Protein AF-A0AAV8H2P6-F1 (afdb_monomer)

Sequence (199 aa):
MGKQKTNIEFIAKDSRRRATFKQRKENIFKKASELSTLCDVRTCVIIDNPYEQRYGYEVLPSEQEAIELLHGFNGMPSKRRSAKTTNPEEMMQQQTRKAQEQLIKLELENRELELEILMHEYMAGARAMNEISPEEAEGILWVAEKQLRVVQARIDMLSSKADNAENSTAQPFVQEAPAIAVHCKKENVEKIQGARVEN

pLDDT: mean 80.63, std 20.54, range [32.19, 98.19]

Mean predicted aligned error: 15.18 Å

Secondary structure (DSSP, 8-state):
-PPPPPPSS---SHHHHHHHHHHHHHHHHHHHHHHHHHHT----EEEE-TT-TTTSEEEES-HHHHHHHHHHHHHS-HHHHHTS---HHHHHHHHHHHHHHHHHHHHHHHHHHHHHHHHHHHHTTSS-GGG--HHHHHHHHHHHHHHHHHHHHHHHHHHHHHHHHTT--------PPPP----------TTSGGG-S--

Structure (mmCIF, N/CA/C/O backbone):
data_AF-A0AAV8H2P6-F1
#
_entry.id   AF-A0AAV8H2P6-F1
#
loop_
_atom_site.group_PDB
_atom_site.id
_atom_site.type_symbol
_atom_site.label_atom_id
_atom_site.label_alt_id
_atom_site.label_comp_id
_atom_site.label_asym_id
_atom_site.label_entity_id
_atom_site.label_seq_id
_atom_site.pdbx_PDB_ins_code
_atom_site.Cartn_x
_atom_site.Cartn_y
_atom_site.Cartn_z
_atom_site.occupancy
_atom_site.B_iso_or_equiv
_atom_site.auth_seq_id
_atom_site.auth_comp_id
_atom_site.auth_asym_id
_atom_site.auth_atom_id
_atom_site.pdbx_PDB_model_num
ATOM 1 N N . MET A 1 1 ? -26.942 5.338 -8.060 1.00 44.22 1 MET A N 1
ATOM 2 C CA . MET A 1 1 ? -25.573 5.901 -8.030 1.00 44.22 1 MET A CA 1
ATOM 3 C C . MET A 1 1 ? -24.695 4.998 -7.168 1.00 44.22 1 MET A C 1
ATOM 5 O O . MET A 1 1 ? -24.882 4.968 -5.958 1.00 44.22 1 MET A O 1
ATOM 9 N N . GLY A 1 2 ? -23.832 4.176 -7.773 1.00 64.44 2 GLY A N 1
ATOM 10 C CA . GLY A 1 2 ? -22.968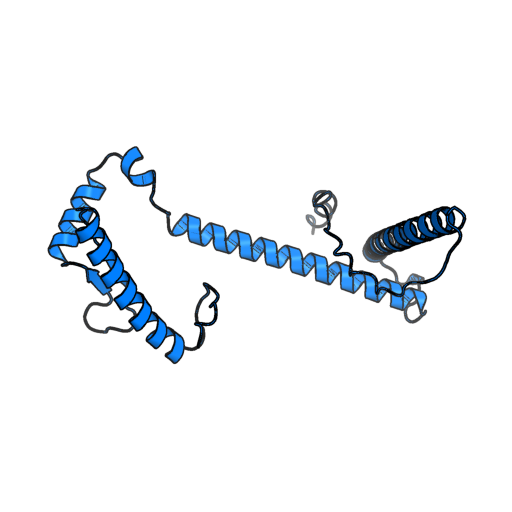 3.240 -7.040 1.00 64.44 2 GLY A CA 1
ATOM 11 C C . GLY A 1 2 ? -21.793 3.953 -6.367 1.00 64.44 2 GLY A C 1
ATOM 12 O O . GLY A 1 2 ? -21.269 4.926 -6.904 1.00 64.44 2 GLY A O 1
ATOM 13 N N . LYS A 1 3 ? -21.374 3.485 -5.186 1.00 73.06 3 LYS A N 1
ATOM 14 C CA . LYS A 1 3 ? -20.168 3.996 -4.521 1.00 73.06 3 LYS A CA 1
ATOM 15 C C . LYS A 1 3 ? -18.941 3.603 -5.344 1.00 73.06 3 LYS A C 1
ATOM 17 O O . LYS A 1 3 ? -18.727 2.420 -5.596 1.00 73.06 3 LYS A O 1
ATOM 22 N N . GLN A 1 4 ? -18.131 4.583 -5.736 1.00 81.56 4 GLN A N 1
ATOM 23 C CA . GLN A 1 4 ? -16.851 4.324 -6.388 1.00 81.56 4 GLN A CA 1
ATOM 24 C C . GLN A 1 4 ? -15.912 3.613 -5.406 1.00 81.56 4 GLN A C 1
ATOM 26 O O . GLN A 1 4 ? -15.798 4.009 -4.243 1.00 81.56 4 GLN A O 1
ATOM 31 N N . LYS A 1 5 ? -15.248 2.551 -5.867 1.00 84.62 5 LYS A N 1
ATOM 32 C CA . LYS A 1 5 ? -14.234 1.844 -5.081 1.00 84.62 5 LYS A CA 1
ATOM 33 C C . LYS A 1 5 ? -13.085 2.809 -4.772 1.00 84.62 5 LYS A C 1
ATOM 35 O O . LYS A 1 5 ? -12.517 3.397 -5.686 1.00 84.62 5 LYS A O 1
ATOM 40 N N . THR A 1 6 ? -12.757 2.978 -3.492 1.00 82.69 6 THR A N 1
ATOM 41 C CA . THR A 1 6 ? -11.626 3.808 -3.044 1.00 82.69 6 THR A CA 1
ATOM 42 C C . THR A 1 6 ? -10.426 2.934 -2.701 1.00 82.69 6 THR A C 1
ATOM 44 O O . THR A 1 6 ? -10.6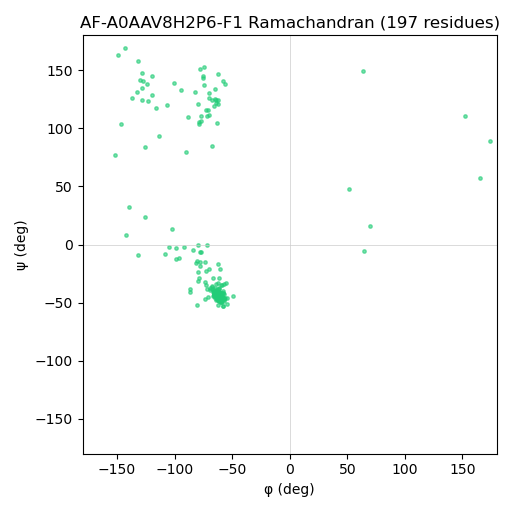07 1.915 -2.032 1.00 82.69 6 THR A O 1
ATOM 47 N N . ASN A 1 7 ? -9.220 3.362 -3.076 1.00 85.06 7 ASN A N 1
ATOM 48 C CA . ASN A 1 7 ? -7.978 2.743 -2.611 1.00 85.06 7 ASN A CA 1
ATOM 49 C C . ASN A 1 7 ? -7.835 2.868 -1.083 1.00 85.06 7 ASN A C 1
ATOM 51 O O . ASN A 1 7 ? -8.303 3.837 -0.476 1.00 85.06 7 ASN A O 1
ATOM 55 N N . ILE A 1 8 ? -7.220 1.864 -0.453 1.00 84.88 8 ILE A N 1
ATOM 56 C CA . ILE A 1 8 ? -6.895 1.871 0.980 1.00 84.88 8 ILE A CA 1
ATOM 57 C C . ILE A 1 8 ? -5.499 2.479 1.126 1.00 84.88 8 ILE A C 1
ATOM 59 O O . ILE A 1 8 ? -4.507 1.770 1.231 1.00 84.88 8 ILE A O 1
ATOM 63 N N . GLU A 1 9 ? -5.442 3.804 1.072 1.00 87.19 9 GLU A N 1
ATOM 64 C CA . GLU A 1 9 ? -4.218 4.597 1.192 1.00 87.19 9 GLU A CA 1
ATOM 65 C C . GLU A 1 9 ? -4.493 5.887 1.976 1.00 87.19 9 GLU A C 1
ATOM 67 O O . GLU A 1 9 ? -5.649 6.238 2.251 1.00 87.19 9 GLU A O 1
ATOM 72 N N . PHE A 1 10 ? -3.433 6.598 2.359 1.00 88.25 10 PHE A N 1
ATOM 73 C CA . PHE A 1 10 ? -3.569 7.856 3.082 1.00 88.25 10 PHE A CA 1
ATOM 74 C C . PHE A 1 10 ? -4.263 8.922 2.218 1.00 88.25 10 PHE A C 1
ATOM 76 O O . PHE A 1 10 ? -3.811 9.268 1.129 1.00 88.25 10 PHE A O 1
ATOM 83 N N . ILE A 1 11 ? -5.366 9.489 2.717 1.00 92.50 11 ILE A N 1
ATOM 84 C CA . ILE A 1 11 ? -6.107 10.536 2.002 1.00 92.50 11 ILE A CA 1
ATOM 85 C C . ILE A 1 11 ? -5.377 11.870 2.191 1.00 92.50 11 ILE A C 1
ATOM 87 O O . ILE A 1 11 ? -5.495 12.496 3.244 1.00 92.50 11 ILE A O 1
ATOM 91 N N . ALA A 1 12 ? -4.661 12.336 1.165 1.00 94.56 12 ALA A N 1
ATOM 92 C CA . ALA A 1 12 ? -3.879 13.575 1.232 1.00 94.56 12 ALA A CA 1
ATOM 93 C C . ALA A 1 12 ? -4.738 14.827 1.510 1.00 94.56 12 ALA A C 1
ATOM 95 O O . ALA A 1 12 ? -4.380 15.661 2.341 1.00 94.56 12 ALA A O 1
ATOM 96 N N . LYS A 1 13 ? -5.907 14.944 0.860 1.00 95.56 13 LYS A N 1
ATOM 97 C CA . LYS A 1 13 ? -6.812 16.096 1.020 1.00 95.56 13 LYS A CA 1
ATOM 98 C C . LYS A 1 13 ? -7.496 16.080 2.391 1.00 95.56 13 LYS A C 1
ATOM 100 O O . LYS A 1 13 ? -8.402 15.278 2.615 1.00 95.56 13 LYS A O 1
ATOM 105 N N . ASP A 1 14 ? -7.123 17.021 3.260 1.00 94.06 14 ASP A N 1
ATOM 106 C CA . ASP A 1 14 ? -7.550 17.067 4.668 1.00 94.06 14 ASP A CA 1
ATOM 107 C C . ASP A 1 14 ? -9.076 17.087 4.855 1.00 94.06 14 ASP A C 1
ATOM 109 O O . ASP A 1 14 ? -9.618 16.273 5.598 1.00 94.06 14 ASP A O 1
ATOM 113 N N . SER A 1 15 ? -9.804 17.921 4.106 1.00 94.44 15 SER A N 1
ATOM 114 C CA . SER A 1 15 ? -11.271 17.988 4.213 1.00 94.44 15 SER A CA 1
ATOM 115 C C . SER A 1 15 ? -11.959 16.665 3.858 1.00 94.44 15 SER A C 1
ATOM 117 O O . SER A 1 15 ? -12.874 16.224 4.556 1.00 94.44 15 SER A O 1
ATOM 119 N N . ARG A 1 16 ? -11.479 15.977 2.811 1.00 94.38 16 ARG A N 1
ATOM 120 C CA . ARG A 1 16 ? -11.961 14.634 2.445 1.00 94.38 16 ARG A CA 1
ATOM 121 C C . ARG A 1 16 ? -11.585 13.605 3.504 1.00 94.38 16 ARG A C 1
ATOM 123 O O . ARG A 1 16 ? -12.402 12.736 3.809 1.00 94.38 16 ARG A O 1
ATOM 130 N N . ARG A 1 17 ? -10.372 13.691 4.052 1.00 94.69 17 ARG A N 1
ATOM 131 C CA . ARG A 1 17 ? -9.880 12.788 5.095 1.00 94.69 17 ARG A CA 1
ATOM 132 C C . ARG A 1 17 ? -10.728 12.898 6.362 1.00 94.69 17 ARG A C 1
ATOM 134 O O . ARG A 1 17 ? -11.198 11.869 6.836 1.00 94.69 17 ARG A O 1
ATOM 141 N N . ARG A 1 18 ? -11.018 14.114 6.841 1.00 94.06 18 ARG A N 1
ATOM 142 C CA . ARG A 1 18 ? -11.890 14.374 8.005 1.00 94.06 18 ARG A CA 1
ATOM 143 C C . ARG A 1 18 ? -13.307 13.840 7.813 1.00 94.06 18 ARG A C 1
ATOM 145 O O . ARG A 1 18 ? -13.808 13.110 8.664 1.00 94.06 18 ARG A O 1
ATOM 152 N N . ALA A 1 19 ? -13.936 14.147 6.677 1.00 93.69 19 ALA A N 1
ATOM 153 C CA . ALA A 1 19 ? -15.283 13.657 6.376 1.00 93.69 19 ALA A CA 1
ATOM 154 C C . ALA A 1 19 ? -15.333 12.120 6.309 1.00 93.69 19 ALA A C 1
ATOM 156 O O . ALA A 1 19 ? -16.229 11.491 6.873 1.00 93.69 19 ALA A O 1
ATOM 157 N N . THR A 1 20 ? -14.329 11.510 5.669 1.00 93.81 20 THR A N 1
ATOM 158 C CA . THR A 1 20 ? -14.212 10.048 5.572 1.00 93.81 20 THR A CA 1
ATOM 159 C C . THR A 1 20 ? -13.964 9.414 6.938 1.00 93.81 20 THR A C 1
ATOM 161 O O . THR A 1 20 ? -14.569 8.389 7.237 1.00 93.81 20 THR A O 1
ATOM 164 N N . PHE A 1 21 ? -13.10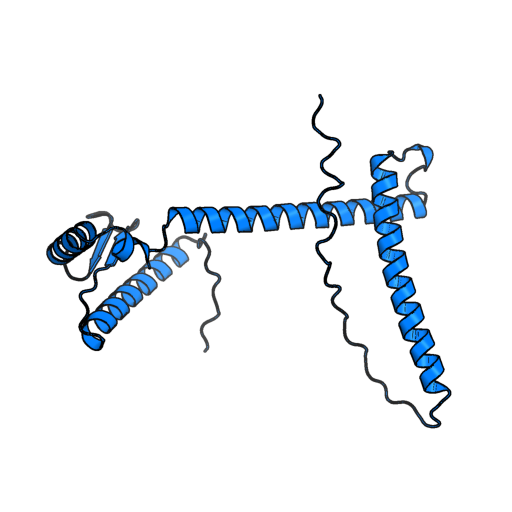9 10.014 7.772 1.00 94.00 21 PHE A N 1
ATOM 165 C CA . PHE A 1 21 ? -12.844 9.553 9.134 1.00 94.00 21 PHE A CA 1
ATOM 166 C C . PHE A 1 21 ? -14.131 9.521 9.955 1.00 94.00 21 PHE A C 1
ATOM 168 O O . PHE A 1 21 ? -14.486 8.460 10.461 1.00 94.00 21 PHE A O 1
ATOM 175 N N . LYS A 1 22 ? -14.878 10.633 9.996 1.00 93.50 22 LYS A N 1
ATOM 176 C CA . LYS A 1 22 ? -16.147 10.718 10.731 1.00 93.50 22 LYS A CA 1
ATOM 177 C C . LYS A 1 22 ? -17.116 9.611 10.304 1.00 93.50 22 LYS A C 1
ATOM 179 O O . LYS A 1 22 ? -17.582 8.844 11.141 1.00 93.50 22 LYS A O 1
ATOM 184 N N . GLN A 1 23 ? -17.331 9.464 8.995 1.00 93.75 23 GLN A N 1
ATOM 185 C CA . GLN A 1 23 ? -18.241 8.452 8.458 1.00 93.75 23 GLN A CA 1
ATOM 186 C C . GLN A 1 23 ? -17.764 7.016 8.735 1.00 93.75 23 GLN A C 1
ATOM 188 O O . GLN A 1 23 ? -18.562 6.149 9.085 1.00 93.75 23 GLN A O 1
ATOM 193 N N . ARG A 1 24 ? -16.472 6.718 8.548 1.00 94.62 24 ARG A N 1
ATOM 194 C CA . ARG A 1 24 ? -15.931 5.367 8.774 1.00 94.62 24 ARG A CA 1
ATOM 195 C C . ARG A 1 24 ? -15.924 5.002 10.255 1.00 94.62 24 ARG A C 1
ATOM 197 O O . ARG A 1 24 ? -16.275 3.872 10.566 1.00 94.62 24 ARG A O 1
ATOM 204 N N . LYS A 1 25 ? -15.598 5.942 11.142 1.00 94.75 25 LYS A N 1
ATOM 205 C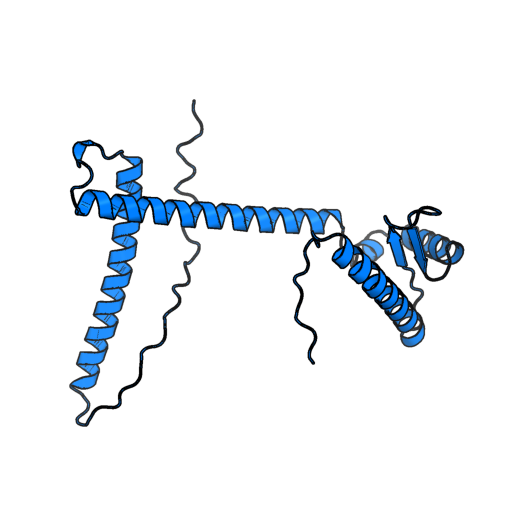 CA . LYS A 1 25 ? -15.647 5.767 12.597 1.00 94.75 25 LYS A CA 1
ATOM 206 C C . LYS A 1 25 ? -17.049 5.390 13.067 1.00 94.75 25 LYS A C 1
ATOM 208 O O . LYS A 1 25 ? -17.215 4.357 13.707 1.00 94.75 25 LYS A O 1
ATOM 213 N N . GLU A 1 26 ? -18.059 6.173 12.683 1.00 94.69 26 GLU A N 1
ATOM 214 C CA . GLU A 1 26 ? -19.464 5.893 13.018 1.00 94.69 26 GLU A CA 1
ATOM 215 C C . GLU A 1 26 ? -19.902 4.514 12.499 1.00 94.69 26 GLU A C 1
ATOM 217 O O . GLU A 1 26 ? -20.544 3.746 13.216 1.00 94.69 26 GLU A O 1
ATOM 222 N N . ASN A 1 27 ? -19.491 4.152 11.279 1.00 96.38 27 ASN A N 1
ATOM 223 C CA . ASN A 1 27 ? -19.770 2.829 10.724 1.00 96.38 27 ASN A CA 1
ATOM 224 C C . ASN A 1 27 ? -19.069 1.700 11.494 1.00 96.38 27 ASN A C 1
ATOM 226 O O . ASN A 1 27 ? -19.684 0.660 11.711 1.00 96.38 27 ASN A O 1
ATOM 230 N N . ILE A 1 28 ? -17.807 1.878 11.899 1.00 96.44 28 ILE A N 1
ATOM 231 C CA . ILE A 1 28 ? -17.068 0.884 12.690 1.00 96.44 28 ILE A CA 1
ATOM 232 C C . ILE A 1 28 ? -17.750 0.681 14.041 1.00 96.44 28 ILE A C 1
ATOM 234 O O . ILE A 1 28 ? -17.993 -0.462 14.415 1.00 96.44 28 ILE A O 1
ATOM 238 N N . PHE A 1 29 ? -18.117 1.761 14.736 1.00 95.88 29 PHE A N 1
ATOM 239 C CA . PHE A 1 29 ? -18.838 1.670 16.008 1.00 95.88 29 PHE A CA 1
ATOM 240 C C . PHE A 1 29 ? -20.159 0.927 15.837 1.00 95.88 29 PHE A C 1
ATOM 242 O O . PHE A 1 29 ? -20.412 -0.049 16.536 1.00 95.88 29 PHE A O 1
ATOM 249 N N . LYS A 1 30 ? -20.952 1.292 14.824 1.00 96.94 30 LYS A N 1
ATOM 250 C CA . LYS A 1 30 ? -22.200 0.588 14.523 1.00 96.94 30 LYS A CA 1
ATOM 251 C C . LYS A 1 30 ? -21.975 -0.906 14.272 1.00 96.94 30 LYS A C 1
ATOM 253 O O . LYS A 1 30 ? -22.700 -1.732 14.816 1.00 96.94 30 LYS A O 1
ATOM 258 N N . LYS A 1 31 ? -20.967 -1.266 13.472 1.00 97.56 31 LYS A N 1
ATOM 259 C CA . LYS A 1 31 ? -20.658 -2.671 13.168 1.00 97.56 31 LYS A CA 1
ATOM 260 C C . LYS A 1 31 ? -20.139 -3.445 14.373 1.00 97.56 31 LYS A C 1
ATOM 262 O O . LYS A 1 31 ? -20.487 -4.611 14.511 1.00 97.56 31 LYS A O 1
ATOM 267 N N . ALA A 1 32 ? -19.370 -2.811 15.249 1.00 96.44 32 ALA A N 1
ATOM 268 C CA . ALA A 1 32 ? -18.933 -3.414 16.501 1.00 96.44 32 ALA A CA 1
ATOM 269 C C . ALA A 1 32 ? -20.112 -3.671 17.452 1.00 96.44 32 ALA A C 1
ATOM 271 O O . ALA A 1 32 ? -20.202 -4.756 18.021 1.00 96.44 32 ALA A O 1
ATOM 272 N N . SER A 1 33 ? -21.051 -2.727 17.572 1.00 95.62 33 SER A N 1
ATOM 273 C CA . SER A 1 33 ? -22.278 -2.929 18.353 1.00 95.62 33 SER A CA 1
ATOM 274 C C . SER A 1 33 ? -23.152 -4.043 17.769 1.00 95.62 33 SER A C 1
ATOM 276 O O . SER A 1 33 ? -23.584 -4.917 18.511 1.00 95.62 33 SER A O 1
ATOM 278 N N . GLU A 1 34 ? -23.360 -4.069 16.446 1.00 97.12 34 GLU A N 1
ATOM 279 C CA . GLU A 1 34 ? -24.094 -5.150 15.767 1.00 97.12 34 GLU A CA 1
ATOM 280 C C . GLU A 1 34 ? -23.434 -6.517 16.001 1.00 97.12 34 GLU A C 1
ATOM 282 O O . GLU A 1 34 ? -24.129 -7.479 16.311 1.00 97.12 34 GLU A O 1
ATOM 287 N N . LEU A 1 35 ? -22.104 -6.606 15.888 1.00 96.25 35 LEU A N 1
ATOM 288 C CA . LEU A 1 35 ? -21.353 -7.836 16.152 1.00 96.25 35 LEU A CA 1
ATOM 289 C C . LEU A 1 35 ? -21.547 -8.309 17.595 1.00 96.25 35 LEU A C 1
ATOM 291 O O . LEU A 1 35 ? -21.812 -9.488 17.821 1.00 96.25 35 LEU A O 1
ATOM 295 N N . SER A 1 36 ? -21.442 -7.378 18.546 1.00 95.44 36 SER A N 1
ATOM 296 C CA . SER A 1 36 ? -21.638 -7.652 19.967 1.00 95.44 36 SER A CA 1
ATOM 297 C C . SER A 1 36 ? -23.020 -8.247 20.230 1.00 95.44 36 SER A C 1
ATOM 299 O O . SER A 1 36 ? -23.133 -9.303 20.845 1.00 95.44 36 SER A O 1
ATOM 301 N N . THR A 1 37 ? -24.069 -7.627 19.680 1.00 96.06 37 THR A N 1
ATOM 302 C CA . THR A 1 37 ? -25.457 -8.067 19.868 1.00 96.06 37 THR A CA 1
ATOM 303 C C . THR A 1 37 ? -25.787 -9.365 19.131 1.00 96.06 37 THR A C 1
ATOM 305 O O . THR A 1 37 ? -26.434 -10.236 19.699 1.00 96.06 37 THR A O 1
ATOM 308 N N . LEU A 1 38 ? -25.384 -9.509 17.865 1.00 98.19 38 LEU A N 1
ATOM 309 C CA . LEU A 1 38 ? -25.783 -10.656 17.039 1.00 98.19 38 LEU A CA 1
ATOM 310 C C . LEU A 1 38 ? -25.066 -11.947 17.426 1.00 98.19 38 LEU A C 1
ATOM 312 O O . LEU A 1 38 ? -25.625 -13.028 17.260 1.00 98.19 38 LEU A O 1
ATOM 316 N N . CYS A 1 39 ? -23.823 -11.840 17.888 1.00 97.50 39 CYS A N 1
ATOM 317 C CA . CYS A 1 39 ? -23.014 -13.002 18.237 1.00 97.50 39 CYS A CA 1
ATOM 318 C C . CYS A 1 39 ? -22.890 -13.221 19.748 1.00 97.50 39 CYS A C 1
ATOM 320 O O . CYS A 1 39 ? -22.246 -14.191 20.136 1.00 97.50 39 CYS A O 1
ATOM 322 N N . ASP A 1 40 ? -23.474 -12.345 20.573 1.00 95.44 40 ASP A N 1
ATOM 323 C CA . ASP A 1 40 ? -23.332 -12.350 22.035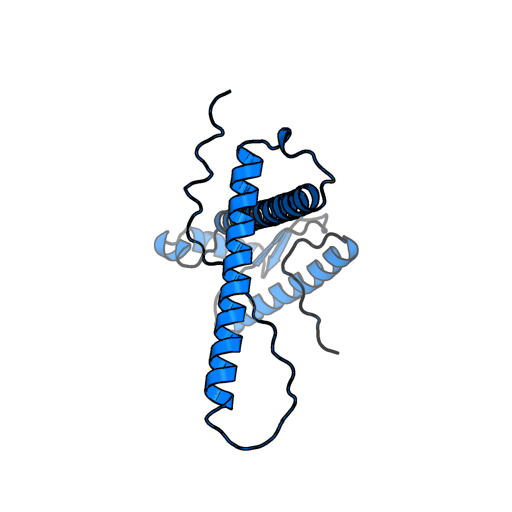 1.00 95.44 40 ASP A CA 1
ATOM 324 C C . ASP A 1 40 ? -21.856 -12.389 22.477 1.00 95.44 40 ASP A C 1
ATOM 326 O O . ASP A 1 40 ? -21.410 -13.203 23.287 1.00 95.44 40 ASP A O 1
ATOM 330 N N . VAL A 1 41 ? -21.048 -11.518 21.862 1.00 92.50 41 VAL A N 1
ATOM 331 C CA . VAL A 1 41 ? -19.606 -11.421 22.122 1.00 92.50 41 VAL A CA 1
ATOM 332 C C . VAL A 1 41 ? -19.244 -10.041 22.641 1.00 92.50 41 VAL A C 1
ATOM 334 O O . VAL A 1 41 ? -19.522 -9.024 22.011 1.00 92.50 41 VAL A O 1
ATOM 337 N N . ARG A 1 42 ? -18.529 -9.981 23.767 1.00 91.31 42 ARG A N 1
ATOM 338 C CA . ARG A 1 42 ? -18.033 -8.696 24.272 1.00 91.31 42 ARG A CA 1
ATOM 339 C C . ARG A 1 42 ? -17.027 -8.093 23.289 1.00 91.31 42 ARG A C 1
ATOM 341 O O . ARG A 1 42 ? -16.007 -8.709 22.986 1.00 91.31 42 ARG A O 1
ATOM 348 N N . THR A 1 43 ? -17.325 -6.888 22.809 1.00 93.25 43 THR A N 1
ATOM 349 C CA . THR A 1 43 ? -16.545 -6.185 21.783 1.00 93.25 43 THR A CA 1
ATOM 350 C C . THR A 1 43 ? -16.202 -4.784 22.269 1.00 93.25 43 THR A C 1
ATOM 352 O O . THR A 1 43 ? -17.077 -4.073 22.754 1.00 93.25 43 THR A O 1
ATOM 355 N N . CYS A 1 44 ? -14.949 -4.368 22.092 1.00 94.38 44 CYS A N 1
ATOM 356 C CA . CYS A 1 44 ? -14.512 -2.994 22.325 1.00 94.38 44 CYS A CA 1
ATOM 357 C C . CYS A 1 44 ? -13.754 -2.454 21.111 1.00 94.38 44 CYS A C 1
ATOM 359 O O . CYS A 1 44 ? -13.054 -3.200 20.421 1.00 94.38 44 CYS A O 1
ATOM 361 N N . VAL A 1 45 ? -13.868 -1.150 20.870 1.00 94.75 45 VAL A N 1
ATOM 362 C CA . VAL A 1 45 ? -13.132 -0.439 19.821 1.00 94.75 45 VAL A CA 1
ATOM 363 C C . VAL A 1 45 ? -12.532 0.826 20.419 1.00 94.75 45 VAL A C 1
ATOM 365 O O . VAL A 1 45 ? -13.240 1.587 21.072 1.00 94.75 45 VAL A O 1
ATOM 368 N N . ILE A 1 46 ? -11.244 1.051 20.164 1.00 93.19 46 ILE A N 1
ATOM 369 C CA . ILE A 1 46 ? -10.503 2.243 20.587 1.00 93.19 46 ILE A CA 1
ATOM 370 C C . ILE A 1 46 ? -9.911 2.878 19.330 1.00 93.19 46 ILE A C 1
ATOM 372 O O . ILE A 1 46 ? -9.222 2.201 18.565 1.00 93.19 46 ILE A O 1
ATOM 376 N N . ILE A 1 47 ? -10.219 4.151 19.087 1.00 92.69 47 ILE A N 1
ATOM 377 C CA . ILE A 1 47 ? -9.766 4.892 17.904 1.00 92.69 47 ILE A CA 1
ATOM 378 C C . ILE A 1 47 ? -9.124 6.199 18.357 1.00 92.69 47 ILE A C 1
ATOM 380 O O . ILE A 1 47 ? -9.779 7.005 19.008 1.00 92.69 47 ILE A O 1
ATOM 384 N N . ASP A 1 48 ? -7.874 6.428 17.959 1.00 91.00 48 ASP A N 1
ATOM 385 C CA . ASP A 1 48 ? -7.230 7.741 18.056 1.00 91.00 48 ASP A CA 1
ATOM 386 C C . ASP A 1 48 ? -7.965 8.738 17.141 1.00 91.00 48 ASP A C 1
ATOM 388 O O . ASP A 1 48 ? -8.186 8.480 15.950 1.00 91.00 48 ASP A O 1
ATOM 392 N N . ASN A 1 49 ? -8.398 9.854 17.720 1.00 89.50 49 ASN A N 1
ATOM 393 C CA . ASN A 1 49 ? -9.109 10.914 17.032 1.00 89.50 49 ASN A CA 1
ATOM 394 C C . ASN A 1 49 ? -8.243 12.185 17.007 1.00 89.50 49 ASN A C 1
ATOM 396 O O . ASN A 1 49 ? -8.364 13.038 17.890 1.00 89.50 49 ASN A O 1
ATOM 400 N N . PRO A 1 50 ? -7.461 12.395 15.930 1.00 86.25 50 PRO A N 1
ATOM 401 C CA . PRO A 1 50 ? -6.583 13.558 15.802 1.00 86.25 50 PRO A CA 1
ATOM 402 C C . PRO A 1 50 ? -7.344 14.874 15.562 1.00 86.25 50 PRO A C 1
ATOM 404 O O . PRO A 1 50 ? -6.733 15.926 15.374 1.00 86.25 50 PRO A O 1
ATOM 407 N N . TYR A 1 51 ? -8.677 14.835 15.494 1.00 86.88 51 TYR A N 1
ATOM 408 C CA . TYR A 1 51 ? -9.523 15.990 15.212 1.00 86.88 51 TYR A CA 1
ATOM 409 C C . TYR A 1 51 ? -10.307 16.479 16.437 1.00 86.88 51 TYR A C 1
ATOM 411 O O . TYR A 1 51 ? -10.919 17.545 16.358 1.00 86.88 51 TYR A O 1
ATOM 419 N N . GLU A 1 52 ? -10.283 15.740 17.549 1.00 80.00 52 GLU A N 1
ATOM 420 C CA . GLU A 1 52 ? -10.985 16.065 18.792 1.00 80.00 52 GLU A CA 1
ATOM 421 C C . GLU A 1 52 ? -9.991 16.545 19.856 1.00 80.00 52 GLU A C 1
ATOM 423 O O . GLU A 1 52 ? -9.095 15.817 20.270 1.00 80.00 52 GLU A O 1
ATOM 428 N N . GLN A 1 53 ? -10.162 17.777 20.337 1.00 64.50 53 GLN A N 1
ATOM 429 C CA . GLN A 1 53 ? -9.190 18.420 21.232 1.00 64.50 53 GLN A CA 1
ATOM 430 C C . GLN A 1 53 ? -9.271 17.945 22.691 1.00 64.50 53 GLN A C 1
ATOM 432 O O . GLN A 1 53 ? -8.344 18.183 23.458 1.00 64.50 53 GLN A O 1
ATOM 437 N N . ARG A 1 54 ? -10.387 17.328 23.102 1.00 70.38 54 ARG A N 1
ATOM 438 C CA . ARG A 1 54 ? -10.684 17.116 24.527 1.00 70.38 54 ARG A CA 1
ATOM 439 C C . ARG A 1 54 ? -10.074 15.841 25.107 1.00 70.38 54 ARG A C 1
ATOM 441 O O . ARG A 1 54 ? -9.583 15.879 26.228 1.00 70.38 54 ARG A O 1
ATOM 448 N N . TYR A 1 55 ? -10.113 14.740 24.358 1.00 70.06 55 TYR A N 1
ATOM 449 C CA . TYR A 1 55 ? -9.619 13.439 24.824 1.00 70.06 55 TYR A CA 1
ATOM 450 C C . TYR A 1 55 ? -8.698 12.738 23.821 1.00 70.06 55 TYR A C 1
ATOM 452 O O . TYR A 1 55 ? -8.061 11.764 24.188 1.00 70.06 55 TYR A O 1
ATOM 460 N N . GLY A 1 56 ? -8.562 13.229 22.582 1.00 84.62 56 GLY A N 1
ATOM 461 C CA . GLY A 1 56 ? -7.658 12.656 21.575 1.00 84.62 56 GLY A CA 1
ATOM 462 C C . GLY A 1 56 ? -8.004 11.233 21.120 1.00 84.62 56 GLY A C 1
ATOM 463 O O . GLY A 1 56 ? -7.389 10.733 20.195 1.00 84.62 56 GLY A O 1
ATOM 464 N N . TYR A 1 57 ? -8.992 10.567 21.714 1.00 89.75 57 TYR A N 1
ATOM 465 C CA . TYR A 1 57 ? -9.439 9.238 21.318 1.00 89.75 57 TYR A CA 1
ATOM 466 C C . TYR A 1 57 ? -10.933 9.058 21.599 1.00 89.75 57 TYR A C 1
ATOM 468 O O . TYR A 1 57 ? -11.545 9.808 22.361 1.00 89.75 57 TYR A O 1
ATOM 476 N N . GLU A 1 58 ? -11.521 8.046 20.972 1.00 91.19 58 GLU A N 1
ATOM 477 C CA . GLU A 1 58 ? -12.904 7.638 21.179 1.00 91.19 58 GLU A CA 1
ATOM 478 C C . GLU A 1 58 ? -12.989 6.136 21.436 1.00 91.19 58 GLU A C 1
ATOM 480 O O . GLU A 1 58 ? -12.284 5.338 20.809 1.00 91.19 58 GLU A O 1
ATOM 485 N N . VAL A 1 59 ? -13.885 5.756 22.348 1.00 92.94 59 VAL A N 1
ATOM 486 C CA . VAL A 1 59 ? -14.048 4.375 22.805 1.00 92.94 59 VAL A CA 1
ATOM 487 C C . VAL A 1 59 ? -15.501 3.947 22.685 1.00 92.94 59 VAL A C 1
ATOM 489 O O . VAL A 1 59 ? -16.413 4.709 22.995 1.00 92.94 59 VAL A O 1
ATOM 492 N N . LEU A 1 60 ? -15.696 2.701 22.262 1.00 92.06 60 LEU A N 1
ATOM 493 C CA . LEU A 1 60 ? -16.963 1.982 22.317 1.00 92.06 60 LEU A CA 1
ATOM 494 C C . LEU A 1 60 ? -16.743 0.667 23.092 1.00 92.06 60 LEU A C 1
ATOM 496 O O . LEU A 1 60 ? -15.752 -0.015 22.806 1.00 92.06 60 LEU A O 1
ATOM 500 N N . PRO A 1 61 ? -17.655 0.247 23.990 1.00 88.00 61 PRO A N 1
ATOM 501 C CA . PRO A 1 61 ? -18.905 0.915 24.378 1.00 88.00 61 PRO A CA 1
ATOM 502 C C . PRO A 1 61 ? -18.702 2.047 25.393 1.00 88.00 61 PRO A C 1
ATOM 504 O O . PRO A 1 61 ? -19.126 3.170 25.138 1.00 88.00 61 PRO A O 1
ATOM 507 N N . SER A 1 62 ? -18.010 1.773 26.496 1.00 93.06 62 SER A N 1
ATOM 508 C CA . SER A 1 62 ? -17.599 2.746 27.504 1.00 93.06 62 SER A CA 1
ATOM 509 C C . SER A 1 62 ? -16.122 2.543 27.832 1.00 93.06 62 SER A C 1
ATOM 511 O O . SER A 1 62 ? -15.567 1.466 27.601 1.00 93.06 62 SER A O 1
ATOM 513 N N . GLU A 1 63 ? -15.466 3.577 28.357 1.00 91.38 63 GLU A N 1
ATOM 514 C CA . GLU A 1 63 ? -14.050 3.498 28.731 1.00 91.38 63 GLU A CA 1
ATOM 515 C C . GLU A 1 63 ? -13.811 2.410 29.788 1.00 91.38 63 GLU A C 1
ATOM 517 O O . GLU A 1 63 ? -12.906 1.591 29.643 1.00 91.38 63 GLU A O 1
ATOM 522 N N . GLN A 1 64 ? -14.694 2.328 30.785 1.00 93.56 64 GLN A N 1
ATOM 523 C CA . GLN A 1 64 ? -14.621 1.332 31.851 1.00 93.56 64 GLN A CA 1
ATOM 524 C C . GLN A 1 64 ? -14.734 -0.102 31.313 1.00 93.56 64 GLN A C 1
ATOM 526 O O . GLN A 1 64 ? -13.893 -0.948 31.614 1.00 93.56 64 GLN A O 1
ATOM 531 N N . GLU A 1 65 ? -15.729 -0.376 30.466 1.00 92.56 65 GLU A N 1
ATOM 532 C CA . GLU A 1 65 ? -15.904 -1.705 29.868 1.00 92.56 65 GLU A CA 1
ATOM 533 C C . GLU A 1 65 ? -14.739 -2.075 28.945 1.00 92.56 65 GLU A C 1
ATOM 535 O O . GLU A 1 65 ? -14.308 -3.229 28.915 1.00 92.56 65 GLU A O 1
ATOM 540 N N . ALA A 1 66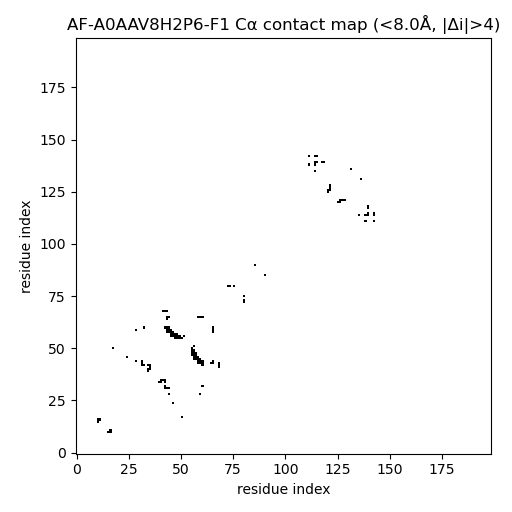 ? -14.199 -1.106 28.202 1.00 92.81 66 ALA A N 1
ATOM 541 C CA . ALA A 1 66 ? -13.026 -1.330 27.368 1.00 92.81 66 ALA A CA 1
ATOM 542 C C . ALA A 1 66 ? -11.792 -1.681 28.213 1.00 92.81 66 ALA A C 1
ATOM 544 O O . ALA A 1 66 ? -11.069 -2.616 27.867 1.00 92.81 66 ALA A O 1
ATOM 545 N N . ILE A 1 67 ? -11.579 -0.991 29.338 1.00 93.62 67 ILE A N 1
ATOM 546 C CA . ILE A 1 67 ? -10.509 -1.298 30.298 1.00 93.62 67 ILE A CA 1
ATOM 547 C C . ILE A 1 67 ? -10.670 -2.727 30.833 1.00 93.62 67 ILE A C 1
ATOM 549 O O . ILE A 1 67 ? -9.723 -3.513 30.779 1.00 93.62 67 ILE A O 1
ATOM 553 N N . GLU A 1 68 ? -11.866 -3.110 31.283 1.00 93.94 68 GLU A N 1
ATOM 554 C CA . GLU A 1 68 ? -12.139 -4.465 31.780 1.00 93.94 68 GLU A CA 1
ATOM 555 C C . GLU A 1 68 ? -11.882 -5.544 30.718 1.00 93.94 68 GLU A C 1
ATOM 557 O O . GLU A 1 68 ? -11.282 -6.587 31.005 1.00 93.94 68 GLU A O 1
ATOM 562 N N . LEU A 1 69 ? -12.284 -5.288 29.470 1.00 92.00 69 LEU A N 1
ATOM 563 C CA . LEU A 1 69 ? -12.037 -6.194 28.350 1.00 92.00 69 LEU A CA 1
ATOM 564 C C . LEU A 1 69 ? -10.551 -6.322 28.021 1.00 92.00 69 LEU A C 1
ATOM 566 O O . LEU A 1 69 ? -10.073 -7.439 27.813 1.00 92.00 69 LEU A O 1
ATOM 570 N N . LEU A 1 70 ? -9.811 -5.212 28.022 1.00 90.75 70 LEU A N 1
ATOM 571 C CA . LEU A 1 70 ? -8.364 -5.207 27.815 1.00 90.75 70 LEU A CA 1
ATOM 572 C C . LEU A 1 70 ? -7.632 -5.968 28.921 1.00 90.75 70 LEU A C 1
ATOM 574 O O . LEU A 1 70 ? -6.748 -6.772 28.622 1.00 90.75 70 LEU A O 1
ATOM 578 N N . HIS A 1 71 ? -8.012 -5.774 30.186 1.00 92.12 71 HIS A N 1
ATOM 579 C CA . HIS A 1 71 ? -7.455 -6.540 31.302 1.00 92.12 71 HIS A CA 1
ATOM 580 C C . HIS A 1 71 ? -7.724 -8.036 31.142 1.00 92.12 71 HIS A C 1
ATOM 582 O O . HIS A 1 71 ? -6.798 -8.842 31.251 1.00 92.12 71 HIS A O 1
ATOM 588 N N . GLY A 1 72 ? -8.963 -8.413 30.811 1.00 90.06 72 GLY A N 1
ATOM 589 C CA . GLY A 1 72 ? -9.323 -9.803 30.539 1.00 90.06 72 GLY A CA 1
ATOM 590 C C . GLY A 1 72 ? -8.508 -10.402 29.390 1.00 90.06 72 GLY A C 1
ATOM 591 O O . GLY A 1 72 ? -7.975 -11.502 29.518 1.00 90.06 72 GLY A O 1
ATOM 592 N N . PHE A 1 73 ? -8.350 -9.663 28.290 1.00 87.12 73 PHE A N 1
ATOM 593 C CA . PHE A 1 73 ? -7.556 -10.066 27.129 1.00 87.12 73 PHE A CA 1
ATOM 594 C C . PHE A 1 73 ? -6.066 -10.238 27.465 1.00 87.12 73 PHE A C 1
ATOM 596 O O . PHE A 1 73 ? -5.450 -11.248 27.107 1.00 87.12 73 PHE A O 1
ATOM 603 N N . ASN A 1 74 ? -5.493 -9.293 28.213 1.00 86.31 74 ASN A N 1
ATOM 604 C CA . ASN A 1 74 ? -4.098 -9.323 28.654 1.00 86.31 74 ASN A CA 1
ATOM 605 C C . ASN A 1 74 ? -3.820 -10.400 29.713 1.00 86.31 74 ASN A C 1
ATOM 607 O O . ASN A 1 74 ? -2.675 -10.836 29.841 1.00 86.31 74 ASN A O 1
ATOM 611 N N . GLY A 1 75 ? -4.846 -10.879 30.418 1.00 87.56 75 GLY A N 1
ATOM 612 C CA . GLY A 1 75 ? -4.763 -12.036 31.310 1.00 87.56 75 GLY A CA 1
ATOM 613 C C . GLY A 1 75 ? -4.764 -13.395 30.594 1.00 87.56 75 GLY A C 1
ATOM 614 O O . GLY A 1 75 ? -4.404 -14.401 31.200 1.00 87.56 75 GLY A O 1
ATOM 615 N N . MET A 1 76 ? -5.139 -13.467 29.308 1.00 85.69 76 MET A N 1
ATOM 616 C CA . MET A 1 76 ? -5.207 -14.741 28.571 1.00 85.69 76 MET A CA 1
ATOM 617 C C . MET A 1 76 ? -3.822 -15.251 28.128 1.00 85.69 76 MET A C 1
ATOM 619 O O . MET A 1 76 ? -2.953 -14.441 27.809 1.00 85.69 76 MET A O 1
ATOM 623 N N . PRO A 1 77 ? -3.602 -16.575 27.989 1.00 86.12 77 PRO A N 1
ATOM 624 C CA . PRO A 1 77 ? -2.342 -17.123 27.480 1.00 86.12 77 PRO A CA 1
ATOM 625 C C . PRO A 1 77 ? -1.982 -16.618 26.073 1.00 86.12 77 PRO A C 1
ATOM 627 O O . PRO A 1 77 ? -2.844 -16.559 25.192 1.00 86.12 77 PRO A O 1
ATOM 630 N N . SER A 1 78 ? -0.692 -16.348 25.833 1.00 77.75 78 SER A N 1
ATOM 631 C CA . SER A 1 78 ? -0.172 -15.774 24.575 1.00 77.75 78 SER A CA 1
ATOM 632 C C . SER A 1 78 ? -0.665 -16.501 23.314 1.00 77.75 78 SER A C 1
ATOM 634 O O . SER A 1 78 ? -1.162 -15.851 22.403 1.00 77.75 78 SER A O 1
ATOM 636 N N . LYS A 1 79 ? -0.676 -17.844 23.299 1.00 76.12 79 LYS A N 1
ATOM 637 C CA . LYS A 1 79 ? -1.169 -18.646 22.156 1.00 76.12 79 LYS A CA 1
ATOM 638 C C . LYS A 1 79 ? -2.622 -18.344 21.763 1.00 76.12 79 LYS A C 1
ATOM 640 O O . LYS A 1 79 ? -2.963 -18.428 20.591 1.00 76.12 79 LYS A O 1
ATOM 645 N N . ARG A 1 80 ? -3.489 -18.013 22.729 1.00 74.44 80 ARG A N 1
ATOM 646 C CA . ARG A 1 80 ? -4.891 -17.629 22.471 1.00 74.44 80 ARG A CA 1
ATOM 647 C C . ARG A 1 80 ? -5.001 -16.174 22.017 1.00 74.44 80 ARG A C 1
ATOM 649 O O . ARG A 1 80 ? -5.895 -15.853 21.242 1.00 74.44 80 ARG A O 1
ATOM 656 N N . ARG A 1 81 ? -4.091 -15.325 22.498 1.00 73.62 81 ARG A N 1
ATOM 657 C CA . ARG A 1 81 ? -4.025 -13.895 22.194 1.00 73.62 81 ARG A CA 1
ATOM 658 C C . ARG A 1 81 ? -3.506 -13.640 20.775 1.00 73.62 81 ARG A C 1
ATOM 660 O O . ARG A 1 81 ? -4.133 -12.897 20.034 1.00 73.62 81 ARG A O 1
ATOM 667 N N . SER A 1 82 ? -2.419 -14.305 20.378 1.00 68.94 82 SER A N 1
ATOM 668 C CA . SER A 1 82 ? -1.731 -14.084 19.099 1.00 68.94 82 SER A CA 1
ATOM 669 C C . SER A 1 82 ? -2.368 -14.783 17.897 1.00 68.94 82 SER A C 1
ATOM 671 O O . SER A 1 82 ? -2.093 -14.411 16.762 1.00 68.94 82 SER A O 1
ATOM 673 N N . ALA A 1 83 ? -3.251 -15.765 18.114 1.00 65.88 83 ALA A N 1
ATOM 674 C CA . ALA A 1 83 ? -3.817 -16.583 17.037 1.00 65.88 83 ALA A CA 1
ATOM 675 C C . ALA A 1 83 ? -4.619 -15.792 15.983 1.00 65.88 83 ALA A C 1
ATOM 677 O O . ALA A 1 83 ? -4.839 -16.303 14.886 1.00 65.88 83 ALA A O 1
ATOM 678 N N . LYS A 1 84 ? -5.098 -14.581 16.311 1.00 63.66 84 LYS A N 1
ATOM 679 C CA . LYS A 1 84 ? -5.901 -13.734 15.406 1.00 63.66 84 LYS A CA 1
ATOM 680 C C . LYS A 1 84 ? -5.597 -12.233 15.503 1.00 63.66 84 LYS A C 1
ATOM 682 O O . LYS A 1 84 ? -6.317 -11.433 14.909 1.00 63.66 84 LYS A O 1
ATOM 687 N N . THR A 1 85 ? -4.564 -11.822 16.237 1.00 68.56 85 THR A N 1
ATOM 688 C CA . THR A 1 85 ? -4.144 -10.414 16.264 1.00 68.56 85 THR A CA 1
ATOM 689 C C . THR A 1 85 ? -3.317 -10.111 15.029 1.00 68.56 85 THR A C 1
ATOM 691 O O . THR A 1 85 ? -2.269 -10.715 14.827 1.00 68.56 85 THR A O 1
ATOM 694 N N . THR A 1 86 ? -3.759 -9.151 14.220 1.00 66.06 86 THR A N 1
ATOM 695 C CA . THR A 1 86 ? -2.877 -8.534 13.227 1.00 66.06 86 THR A CA 1
ATOM 696 C C . THR A 1 86 ? -1.983 -7.558 13.973 1.00 66.06 86 THR A C 1
ATOM 698 O O . THR A 1 86 ? -2.474 -6.556 14.490 1.00 66.06 86 THR A O 1
ATOM 701 N N . ASN A 1 87 ? -0.695 -7.871 14.082 1.00 77.31 87 ASN A N 1
ATOM 702 C CA . ASN A 1 87 ? 0.274 -6.960 14.669 1.00 77.31 87 ASN A CA 1
ATOM 703 C C . ASN A 1 87 ? 0.390 -5.720 13.753 1.00 77.31 87 ASN A C 1
ATOM 705 O O . ASN A 1 87 ? 0.745 -5.871 12.579 1.00 77.31 87 ASN A O 1
ATOM 709 N N . PRO A 1 88 ? 0.072 -4.501 14.233 1.00 74.94 88 PRO A N 1
ATOM 710 C CA . PRO A 1 88 ? 0.195 -3.285 13.430 1.00 74.94 88 PRO A CA 1
ATOM 711 C C . PRO A 1 88 ? 1.605 -3.095 12.864 1.00 74.94 88 PRO A C 1
ATOM 713 O O . PRO A 1 88 ? 1.753 -2.613 11.743 1.00 74.94 88 PRO A O 1
ATOM 716 N N . GLU A 1 89 ? 2.631 -3.531 13.598 1.00 78.81 89 GLU A N 1
ATOM 717 C CA . GLU A 1 89 ? 4.017 -3.511 13.140 1.00 78.81 89 GLU A CA 1
ATOM 718 C C . GLU A 1 89 ? 4.222 -4.428 11.928 1.00 78.81 89 GLU A C 1
ATOM 720 O O . GLU A 1 89 ? 4.746 -3.988 10.907 1.00 78.81 89 GLU A O 1
ATOM 725 N N . GLU A 1 90 ? 3.731 -5.669 11.979 1.00 82.12 90 GLU A N 1
ATOM 726 C CA . GLU A 1 90 ? 3.804 -6.606 10.849 1.00 82.12 90 GLU A CA 1
ATOM 727 C C . GLU A 1 90 ? 3.057 -6.077 9.622 1.00 82.12 90 GLU A C 1
ATOM 729 O O . GLU A 1 90 ? 3.532 -6.227 8.493 1.00 82.12 90 GLU A O 1
ATOM 734 N N . MET A 1 91 ? 1.910 -5.422 9.829 1.00 82.88 91 MET A N 1
ATOM 735 C CA . MET A 1 91 ? 1.152 -4.794 8.747 1.00 82.88 91 MET A CA 1
ATOM 736 C C . MET A 1 91 ? 1.938 -3.644 8.106 1.00 82.88 91 MET A C 1
ATOM 738 O O . MET A 1 91 ? 2.010 -3.572 6.878 1.00 82.88 91 MET A O 1
ATOM 742 N N . MET A 1 92 ? 2.549 -2.766 8.908 1.00 83.62 92 MET A N 1
ATOM 743 C CA . MET A 1 92 ? 3.394 -1.683 8.392 1.00 83.62 92 MET A CA 1
ATOM 744 C C . MET A 1 92 ? 4.607 -2.239 7.647 1.00 83.62 92 MET A C 1
ATOM 746 O O . MET A 1 92 ? 4.859 -1.842 6.513 1.00 83.62 92 MET A O 1
ATOM 750 N N . GLN A 1 93 ? 5.300 -3.227 8.215 1.00 87.44 93 GLN A N 1
ATOM 751 C CA . GLN A 1 93 ? 6.414 -3.898 7.546 1.00 87.44 93 GLN A CA 1
ATOM 752 C C . GLN A 1 93 ? 5.982 -4.534 6.216 1.00 87.44 93 GLN A C 1
ATOM 754 O O . GLN A 1 93 ? 6.707 -4.456 5.226 1.00 87.44 93 GLN A O 1
ATOM 759 N N . GLN A 1 94 ? 4.793 -5.141 6.156 1.00 87.25 94 GLN A N 1
ATOM 760 C CA . GLN A 1 94 ? 4.252 -5.692 4.915 1.00 87.25 94 GLN A CA 1
ATOM 761 C C . GLN A 1 94 ? 3.994 -4.603 3.865 1.00 87.25 94 GLN A C 1
ATOM 763 O O . GLN A 1 94 ? 4.251 -4.832 2.684 1.00 87.25 94 GLN A O 1
ATOM 768 N N . GLN A 1 95 ? 3.488 -3.436 4.267 1.00 86.44 95 GLN A N 1
ATOM 769 C CA . GLN A 1 95 ? 3.298 -2.304 3.357 1.00 86.44 95 GLN A CA 1
ATOM 770 C C . GLN A 1 95 ? 4.636 -1.761 2.849 1.00 86.44 95 GLN A C 1
ATOM 772 O O . GLN A 1 95 ? 4.774 -1.551 1.646 1.00 86.44 95 GLN A O 1
ATOM 777 N N . THR A 1 96 ? 5.635 -1.624 3.724 1.00 92.19 96 THR A N 1
ATOM 778 C CA . THR A 1 96 ? 6.994 -1.216 3.342 1.00 92.19 96 THR A CA 1
ATOM 779 C C . THR A 1 96 ? 7.599 -2.179 2.327 1.00 92.19 96 THR A C 1
ATOM 781 O O . THR A 1 96 ? 8.081 -1.734 1.290 1.00 92.19 96 THR A O 1
ATOM 784 N N . ARG A 1 97 ? 7.495 -3.497 2.559 1.00 92.44 97 ARG A N 1
ATOM 785 C CA . ARG A 1 97 ? 7.967 -4.512 1.602 1.00 92.44 97 ARG A CA 1
ATOM 786 C C . ARG A 1 97 ? 7.297 -4.365 0.238 1.00 92.44 97 ARG A C 1
ATOM 788 O O . ARG A 1 97 ? 7.979 -4.346 -0.777 1.00 92.44 97 ARG A O 1
ATOM 795 N N . LYS A 1 98 ? 5.973 -4.184 0.203 1.00 92.31 98 LYS A N 1
ATOM 796 C CA . LYS A 1 98 ? 5.237 -3.975 -1.057 1.00 92.31 98 LYS A CA 1
ATOM 797 C C . LYS A 1 98 ? 5.683 -2.712 -1.791 1.00 92.31 98 LYS A C 1
ATOM 799 O O . LYS A 1 98 ? 5.807 -2.739 -3.010 1.00 92.31 98 LYS A O 1
ATOM 804 N N . ALA A 1 99 ? 5.915 -1.619 -1.067 1.00 92.12 99 ALA A N 1
ATOM 805 C CA . ALA A 1 99 ? 6.413 -0.382 -1.660 1.00 92.12 99 ALA A CA 1
ATOM 806 C C . ALA A 1 99 ? 7.833 -0.560 -2.224 1.00 92.12 99 A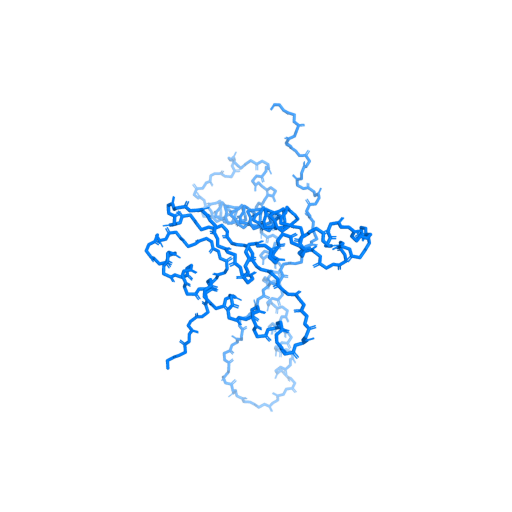LA A C 1
ATOM 808 O O . ALA A 1 99 ? 8.106 -0.115 -3.334 1.00 92.12 99 ALA A O 1
ATOM 809 N N . GLN A 1 100 ? 8.711 -1.267 -1.506 1.00 94.69 100 GLN A N 1
ATOM 810 C CA . GLN A 1 100 ? 10.062 -1.598 -1.971 1.00 94.69 100 GLN A CA 1
ATOM 811 C C . GLN A 1 100 ? 10.040 -2.492 -3.217 1.00 94.69 100 GLN A C 1
ATOM 813 O O . GLN A 1 100 ? 10.751 -2.218 -4.177 1.00 94.69 100 GLN A O 1
ATOM 818 N N . GLU A 1 101 ? 9.187 -3.517 -3.246 1.00 95.44 101 GLU A N 1
ATOM 819 C CA . GLU A 1 101 ? 8.999 -4.372 -4.425 1.00 95.44 101 GLU A CA 1
ATOM 820 C C . GLU A 1 101 ? 8.528 -3.568 -5.645 1.00 95.44 101 GLU A C 1
ATOM 822 O O . GLU A 1 101 ? 9.001 -3.792 -6.758 1.00 95.44 101 GLU A O 1
ATOM 827 N N . GLN A 1 102 ? 7.606 -2.622 -5.445 1.00 94.94 102 GLN A N 1
ATOM 828 C CA . GLN A 1 102 ? 7.143 -1.732 -6.512 1.00 94.94 102 GLN A CA 1
ATOM 829 C C . GLN A 1 102 ? 8.247 -0.796 -6.999 1.00 94.94 102 GLN A C 1
ATOM 831 O O . GLN A 1 102 ? 8.360 -0.582 -8.202 1.00 94.94 102 GLN A O 1
ATOM 836 N N . LEU A 1 103 ? 9.062 -0.270 -6.086 1.00 96.69 103 LEU A N 1
ATOM 837 C CA . LEU A 1 103 ? 10.189 0.596 -6.415 1.00 96.69 103 LEU A CA 1
ATOM 838 C C . LEU A 1 103 ? 11.209 -0.157 -7.276 1.00 96.69 103 LEU A C 1
ATOM 840 O O . LEU A 1 103 ? 11.496 0.288 -8.381 1.00 96.69 103 LEU A O 1
ATOM 844 N N . ILE A 1 104 ? 11.657 -1.337 -6.836 1.00 97.25 104 ILE A N 1
ATOM 845 C CA . ILE A 1 104 ? 12.594 -2.181 -7.598 1.00 97.25 104 ILE A CA 1
ATOM 846 C C . ILE A 1 104 ? 12.018 -2.508 -8.978 1.00 97.25 104 ILE A C 1
ATOM 848 O O . ILE A 1 104 ? 12.722 -2.461 -9.983 1.00 97.25 104 ILE A O 1
ATOM 852 N N . LYS A 1 105 ? 10.721 -2.825 -9.050 1.00 97.12 105 LYS A N 1
ATOM 853 C CA . LYS A 1 105 ? 10.056 -3.100 -10.324 1.00 97.12 105 LYS A CA 1
ATOM 854 C C . LYS A 1 105 ? 10.122 -1.895 -11.270 1.00 97.12 105 LYS A C 1
ATOM 856 O O . LYS A 1 105 ? 10.440 -2.077 -12.440 1.00 97.12 105 LYS A O 1
ATOM 861 N N . LEU A 1 106 ? 9.834 -0.693 -10.772 1.00 97.06 106 LEU A N 1
ATOM 862 C CA . LEU A 1 106 ? 9.886 0.535 -11.567 1.00 97.06 106 LEU A CA 1
ATOM 863 C C . LEU A 1 106 ? 11.315 0.892 -11.986 1.00 97.06 106 LEU A C 1
ATOM 865 O O . LEU A 1 106 ? 11.518 1.330 -13.111 1.00 97.06 106 LEU A O 1
ATOM 869 N N . GLU A 1 107 ? 12.308 0.684 -11.121 1.00 96.94 107 GLU A N 1
ATOM 870 C CA . GLU A 1 107 ? 13.720 0.888 -11.467 1.00 96.94 107 GLU A CA 1
ATOM 871 C C . GLU A 1 107 ? 14.168 -0.049 -12.591 1.00 96.94 107 GLU A C 1
ATOM 873 O O . GLU A 1 107 ? 14.832 0.392 -13.527 1.00 96.94 107 GLU A O 1
ATOM 878 N N . LEU A 1 108 ? 13.762 -1.321 -12.541 1.00 94.94 108 LEU A N 1
ATOM 879 C CA . LEU A 1 108 ? 14.048 -2.288 -13.601 1.00 94.94 108 LEU A CA 1
ATOM 880 C C . LEU A 1 108 ? 13.348 -1.925 -14.917 1.00 94.94 108 LEU A C 1
ATOM 882 O O . LEU A 1 108 ? 13.980 -1.978 -15.968 1.00 94.94 108 LEU A O 1
ATOM 886 N N . GLU A 1 109 ? 12.070 -1.533 -14.867 1.00 95.81 109 GLU A N 1
ATOM 887 C CA . GLU A 1 109 ? 11.323 -1.084 -16.053 1.00 95.81 109 GLU A CA 1
ATOM 888 C C . GLU A 1 109 ? 11.949 0.177 -16.668 1.00 95.81 109 GLU A C 1
ATOM 890 O O . GLU A 1 109 ? 12.133 0.243 -17.881 1.00 95.81 109 GLU A O 1
ATOM 895 N N . ASN A 1 110 ? 12.350 1.149 -15.845 1.00 97.50 110 ASN A N 1
ATOM 896 C CA . ASN A 1 110 ? 13.043 2.346 -16.318 1.00 97.50 110 ASN A CA 1
ATOM 897 C C . ASN A 1 110 ? 14.394 2.005 -16.946 1.00 97.50 110 ASN A C 1
ATOM 899 O O . ASN A 1 110 ? 14.711 2.514 -18.018 1.00 97.50 110 ASN A O 1
ATOM 903 N N . ARG A 1 111 ? 15.175 1.121 -16.314 1.00 95.19 111 ARG A N 1
ATOM 904 C CA . ARG A 1 111 ? 16.480 0.718 -16.844 1.00 95.19 111 ARG A CA 1
ATOM 905 C C . ARG A 1 111 ? 16.352 -0.005 -18.182 1.00 95.19 111 ARG A C 1
ATOM 907 O O . ARG A 1 111 ? 17.161 0.222 -19.075 1.00 95.19 111 ARG A O 1
ATOM 914 N N . GLU A 1 112 ? 15.341 -0.855 -18.332 1.00 95.06 112 GLU A N 1
ATOM 915 C CA . GLU A 1 112 ? 15.036 -1.495 -19.611 1.00 95.06 112 GLU A CA 1
ATOM 916 C C . GLU A 1 112 ? 14.712 -0.453 -20.697 1.00 95.06 112 GLU A C 1
ATOM 918 O O . GLU A 1 112 ? 15.272 -0.527 -21.790 1.00 95.06 112 GLU A O 1
ATOM 923 N N . LEU A 1 113 ? 13.877 0.547 -20.389 1.00 96.62 113 LEU A N 1
ATOM 924 C CA . LEU A 1 113 ? 13.536 1.622 -21.328 1.00 96.62 113 LEU A CA 1
ATOM 925 C C . LEU A 1 113 ? 14.753 2.472 -21.715 1.00 96.62 113 LEU A C 1
ATOM 927 O O . LEU A 1 113 ? 14.911 2.814 -22.884 1.00 96.62 113 LEU A O 1
ATOM 931 N N . GLU A 1 114 ? 15.632 2.798 -20.765 1.00 96.00 114 GLU A N 1
ATOM 932 C CA . GLU A 1 114 ? 16.889 3.504 -21.048 1.00 96.00 114 GLU A CA 1
ATOM 933 C C . GLU A 1 114 ? 17.758 2.731 -22.047 1.00 96.00 114 GLU A C 1
ATOM 935 O O . GLU A 1 114 ? 18.269 3.312 -23.003 1.00 96.00 114 GLU A O 1
ATOM 940 N N . LEU A 1 115 ? 17.905 1.419 -21.847 1.00 95.88 115 LEU A N 1
ATOM 941 C CA . LEU A 1 115 ? 18.688 0.555 -22.732 1.00 95.88 115 LEU A CA 1
ATOM 942 C C . LEU A 1 115 ? 18.044 0.416 -24.116 1.00 95.88 115 LEU A C 1
ATOM 944 O O . LEU A 1 115 ? 18.752 0.394 -25.121 1.00 95.88 115 LEU A O 1
ATOM 948 N N . GLU A 1 116 ? 16.714 0.368 -24.189 1.00 95.56 116 GLU A N 1
ATOM 949 C CA . GLU A 1 116 ? 15.984 0.357 -25.458 1.00 95.56 116 GLU A CA 1
ATOM 950 C C . GLU A 1 116 ? 16.163 1.672 -26.232 1.00 95.56 116 GLU A C 1
ATOM 952 O O . GLU A 1 116 ? 16.396 1.652 -27.442 1.00 95.56 116 GLU A O 1
ATOM 957 N N . ILE A 1 117 ? 16.122 2.820 -25.548 1.00 95.50 117 ILE A N 1
ATOM 958 C CA . ILE A 1 117 ? 16.411 4.127 -26.156 1.00 95.50 117 ILE A CA 1
ATOM 959 C C . ILE A 1 117 ? 17.851 4.161 -26.674 1.00 95.50 117 ILE A C 1
ATOM 961 O O . ILE A 1 117 ? 18.068 4.500 -27.838 1.00 95.50 117 ILE A O 1
ATOM 965 N N . LEU A 1 118 ? 18.821 3.751 -25.851 1.00 93.88 118 LEU A N 1
ATOM 966 C CA . LEU A 1 118 ? 20.232 3.703 -26.241 1.00 93.88 118 LEU A CA 1
ATOM 967 C C . LEU A 1 118 ? 20.453 2.824 -27.474 1.00 93.88 118 LEU A C 1
ATOM 969 O O . LEU A 1 118 ? 21.113 3.248 -28.422 1.00 93.88 118 LEU A O 1
ATOM 973 N N . MET A 1 119 ? 19.866 1.625 -27.500 1.00 93.56 119 MET A N 1
ATOM 974 C CA . MET A 1 119 ? 19.936 0.728 -28.655 1.00 93.56 119 MET A CA 1
ATOM 975 C C . MET A 1 119 ? 19.462 1.432 -29.934 1.00 93.56 119 MET A C 1
ATOM 977 O O . MET A 1 119 ? 20.135 1.360 -30.963 1.00 93.56 119 MET A O 1
ATOM 981 N N . HIS A 1 120 ? 18.333 2.145 -29.879 1.00 93.56 120 HIS A N 1
ATOM 982 C CA . HIS A 1 120 ? 17.816 2.887 -31.029 1.00 93.56 120 HIS A CA 1
ATOM 983 C C . HIS A 1 120 ? 18.728 4.048 -31.453 1.00 93.56 120 HIS A C 1
ATOM 985 O O . HIS A 1 120 ? 18.918 4.252 -32.652 1.00 93.56 120 HIS A O 1
ATOM 991 N N . GLU A 1 121 ? 19.325 4.782 -30.511 1.00 93.06 121 GLU A N 1
ATOM 992 C CA . GLU A 1 121 ? 20.270 5.868 -30.809 1.00 93.06 121 GLU A CA 1
ATOM 993 C C . GLU A 1 121 ? 21.524 5.367 -31.539 1.00 93.06 121 GLU A C 1
ATOM 995 O O . GLU A 1 121 ? 21.933 5.964 -32.540 1.00 93.06 121 GLU A O 1
ATOM 1000 N N . TYR A 1 122 ? 22.104 4.250 -31.085 1.00 91.94 122 TYR A N 1
ATOM 1001 C CA . TYR A 1 122 ? 23.241 3.610 -31.753 1.00 91.94 122 TYR A CA 1
ATOM 1002 C C . TYR A 1 122 ? 22.863 3.108 -33.153 1.00 91.94 122 TYR A C 1
ATOM 1004 O O . TYR A 1 122 ? 23.586 3.358 -34.117 1.00 91.94 122 TYR A O 1
ATOM 1012 N N . MET A 1 123 ? 21.703 2.459 -33.301 1.00 90.38 123 MET A N 1
ATOM 1013 C CA . MET A 1 123 ? 21.214 1.970 -34.599 1.00 90.38 123 MET A CA 1
ATOM 1014 C C . MET A 1 123 ? 20.926 3.103 -35.594 1.00 90.38 123 MET A C 1
ATOM 1016 O O . MET A 1 123 ? 21.137 2.938 -36.794 1.00 90.38 123 MET A O 1
ATOM 1020 N N . ALA A 1 124 ? 20.471 4.259 -35.107 1.00 93.06 124 ALA A N 1
ATOM 1021 C CA . ALA A 1 124 ? 20.250 5.456 -35.917 1.00 93.06 124 ALA A CA 1
ATOM 1022 C C . ALA A 1 124 ? 21.547 6.223 -36.245 1.00 93.06 124 ALA A C 1
ATOM 1024 O O . ALA A 1 124 ? 21.504 7.189 -37.006 1.00 93.06 124 ALA A O 1
ATOM 1025 N N . GLY A 1 125 ? 22.688 5.827 -35.667 1.00 90.88 125 GLY A N 1
ATOM 1026 C CA . GLY A 1 125 ? 23.963 6.535 -35.801 1.00 90.88 125 GLY A CA 1
ATOM 1027 C C . GLY A 1 125 ? 24.007 7.884 -35.075 1.00 90.88 125 GLY A C 1
ATOM 1028 O O . GLY A 1 125 ? 24.887 8.694 -35.355 1.00 90.88 125 GLY A O 1
ATOM 1029 N N . ALA A 1 126 ? 23.067 8.144 -34.158 1.00 91.50 126 ALA A N 1
ATOM 1030 C CA . ALA A 1 126 ? 23.038 9.360 -33.343 1.00 91.50 126 ALA A CA 1
ATOM 1031 C C . ALA A 1 126 ? 24.130 9.359 -32.257 1.00 91.50 126 ALA A C 1
ATOM 1033 O O . ALA A 1 126 ? 24.545 10.421 -31.796 1.00 91.50 126 ALA A O 1
ATOM 1034 N N . ARG A 1 127 ? 24.612 8.167 -31.885 1.00 88.88 127 ARG A N 1
ATOM 1035 C CA . ARG A 1 127 ? 25.777 7.941 -31.027 1.00 88.88 127 ARG A CA 1
ATOM 1036 C C . ARG A 1 127 ? 26.848 7.155 -31.765 1.00 88.88 127 ARG A C 1
ATOM 1038 O O . ARG A 1 127 ? 26.545 6.267 -32.564 1.00 88.88 127 ARG A O 1
ATOM 1045 N N . ALA A 1 128 ? 28.105 7.468 -31.476 1.00 87.12 128 ALA A N 1
ATOM 1046 C CA . ALA A 1 128 ? 29.230 6.784 -32.084 1.00 87.12 128 ALA A CA 1
ATOM 1047 C C . ALA A 1 128 ? 29.516 5.464 -31.344 1.00 87.12 128 ALA A C 1
ATOM 1049 O O . ALA A 1 128 ? 29.618 5.425 -30.123 1.00 87.12 128 ALA A O 1
ATOM 1050 N N . MET A 1 129 ? 29.664 4.361 -32.083 1.00 80.94 129 MET A N 1
ATOM 1051 C CA . MET A 1 129 ? 29.833 3.010 -31.510 1.00 80.94 129 MET A CA 1
ATOM 1052 C C . MET A 1 129 ? 31.104 2.834 -30.662 1.00 80.94 129 MET A C 1
ATOM 1054 O O . MET A 1 129 ? 31.216 1.874 -29.910 1.00 80.94 129 MET A O 1
ATOM 1058 N N . ASN A 1 130 ? 32.078 3.737 -30.784 1.00 83.38 130 ASN A N 1
ATOM 1059 C CA . ASN A 1 130 ? 33.288 3.760 -29.962 1.00 83.38 130 ASN A CA 1
ATOM 1060 C C . ASN A 1 130 ? 33.060 4.334 -28.551 1.00 83.38 130 ASN A C 1
ATOM 1062 O O . ASN A 1 130 ? 33.988 4.307 -27.748 1.00 83.38 130 ASN A O 1
ATOM 1066 N N . GLU A 1 131 ? 31.867 4.858 -28.258 1.00 83.50 131 GLU A N 1
ATOM 1067 C CA . GLU A 1 131 ? 31.509 5.457 -26.965 1.00 83.50 131 GLU A CA 1
ATOM 1068 C C . GLU A 1 131 ? 30.732 4.500 -26.047 1.00 83.50 131 GLU A C 1
ATOM 1070 O O . GLU A 1 131 ? 30.434 4.863 -24.911 1.00 83.50 131 GLU A O 1
ATOM 1075 N N . ILE A 1 132 ? 30.419 3.283 -26.509 1.00 90.25 132 ILE A N 1
ATOM 1076 C CA . ILE A 1 132 ? 29.609 2.329 -25.747 1.00 90.25 132 ILE A CA 1
ATOM 1077 C C . ILE A 1 132 ? 30.368 1.778 -24.539 1.00 90.25 132 ILE A C 1
ATOM 1079 O O . ILE A 1 132 ? 31.470 1.233 -24.664 1.00 90.25 132 ILE A O 1
ATOM 1083 N N . SER A 1 133 ? 29.767 1.900 -23.355 1.00 92.12 133 SER A N 1
ATOM 1084 C CA . SER A 1 133 ? 30.318 1.280 -22.149 1.00 92.12 133 SER A CA 1
ATOM 1085 C C . SER A 1 133 ? 30.086 -0.241 -22.171 1.00 92.12 133 SER A C 1
ATOM 1087 O O . SER A 1 133 ? 29.119 -0.712 -22.776 1.00 92.12 133 SER A O 1
ATOM 1089 N N . PRO A 1 134 ? 30.931 -1.049 -21.507 1.00 91.25 134 PRO A N 1
ATOM 1090 C CA . PRO A 1 134 ? 30.703 -2.492 -21.421 1.00 91.25 134 PRO A CA 1
ATOM 1091 C C . PRO A 1 134 ? 29.362 -2.839 -20.745 1.00 91.25 134 PRO A C 1
ATOM 1093 O O . PRO A 1 134 ? 28.689 -3.774 -21.175 1.00 91.25 134 PRO A O 1
ATOM 1096 N N . GLU A 1 135 ? 28.931 -2.058 -19.751 1.00 91.31 135 GLU A N 1
ATOM 1097 C CA . GLU A 1 135 ? 27.632 -2.216 -19.082 1.00 91.31 135 GLU A CA 1
ATOM 1098 C C . GLU A 1 135 ? 26.452 -1.852 -20.000 1.00 91.31 135 GLU A C 1
ATOM 1100 O O . GLU A 1 135 ? 25.403 -2.498 -19.956 1.00 91.31 135 GLU A O 1
ATOM 1105 N N . GLU A 1 136 ? 26.604 -0.820 -20.837 1.00 91.50 136 GLU A N 1
ATOM 1106 C CA . GLU A 1 136 ? 25.62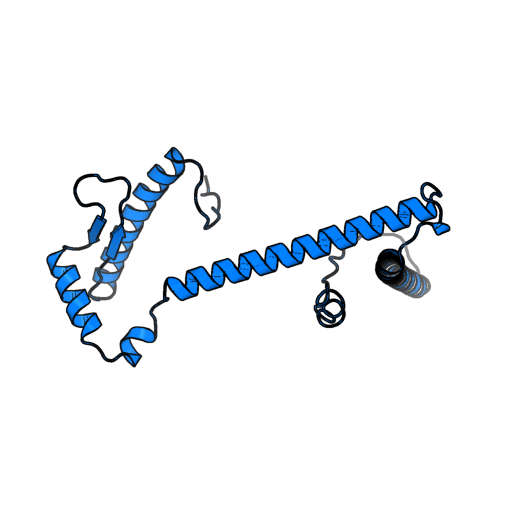2 -0.471 -21.870 1.00 91.50 136 GLU A CA 1
ATOM 1107 C C . GLU A 1 136 ? 25.528 -1.564 -22.933 1.00 91.50 136 GLU A C 1
ATOM 1109 O O . GLU A 1 136 ? 24.423 -1.951 -23.308 1.00 91.50 136 GLU A O 1
ATOM 1114 N N . ALA A 1 137 ? 26.664 -2.102 -23.382 1.00 92.38 137 ALA A N 1
ATOM 1115 C CA . ALA A 1 137 ? 26.713 -3.172 -24.370 1.00 92.38 137 ALA A CA 1
ATOM 1116 C C . ALA A 1 137 ? 26.024 -4.450 -23.871 1.00 92.38 137 ALA A C 1
ATOM 1118 O O . ALA A 1 137 ? 25.224 -5.035 -24.603 1.00 92.38 137 ALA A O 1
ATOM 1119 N N . GLU A 1 138 ? 26.278 -4.862 -22.624 1.00 94.88 138 GLU A N 1
ATOM 1120 C CA . GLU A 1 138 ? 25.606 -6.016 -22.013 1.00 94.88 138 GLU A CA 1
ATOM 1121 C C . GLU A 1 138 ? 24.091 -5.788 -21.892 1.00 94.88 138 GLU A C 1
ATOM 1123 O O . GLU A 1 138 ? 23.290 -6.652 -22.260 1.00 94.88 138 GLU A O 1
ATOM 1128 N N . GLY A 1 139 ? 23.682 -4.601 -21.436 1.00 94.88 139 GLY A N 1
ATOM 1129 C CA . GLY A 1 139 ? 22.269 -4.252 -21.315 1.00 94.88 139 GLY A CA 1
ATOM 1130 C C . GLY A 1 139 ? 21.545 -4.194 -22.664 1.00 94.88 139 GLY A C 1
ATOM 1131 O O . GLY A 1 139 ? 20.443 -4.729 -22.800 1.00 94.88 139 GLY A O 1
ATOM 1132 N N . ILE A 1 140 ? 22.169 -3.593 -23.679 1.00 94.94 140 ILE A N 1
ATOM 1133 C CA . ILE A 1 140 ? 21.630 -3.519 -25.043 1.00 94.94 140 ILE A CA 1
ATOM 1134 C C . ILE A 1 140 ? 21.512 -4.918 -25.646 1.00 94.94 140 ILE A C 1
ATOM 1136 O O . ILE A 1 140 ? 20.480 -5.232 -26.239 1.00 94.94 140 ILE A O 1
ATOM 1140 N N . LEU A 1 141 ? 22.520 -5.778 -25.460 1.00 95.50 141 LEU A N 1
ATOM 1141 C CA . LEU A 1 141 ? 22.459 -7.169 -25.904 1.00 95.50 141 LEU A CA 1
ATOM 1142 C C . LEU A 1 141 ? 21.250 -7.885 -25.289 1.00 95.50 141 LEU A C 1
ATOM 1144 O O . LEU A 1 141 ? 20.479 -8.514 -26.013 1.00 95.50 141 LEU A O 1
ATOM 1148 N N . TRP A 1 142 ? 21.028 -7.732 -23.981 1.00 96.44 142 TRP A N 1
ATOM 1149 C CA . TRP A 1 142 ? 19.878 -8.331 -23.302 1.00 96.44 142 TRP A CA 1
ATOM 1150 C C . TRP A 1 142 ? 18.530 -7.851 -23.872 1.00 96.44 142 TRP A C 1
ATOM 1152 O O . TRP A 1 142 ? 17.641 -8.674 -24.128 1.00 96.44 142 TRP A O 1
ATOM 1162 N N . VAL A 1 143 ? 18.371 -6.542 -24.117 1.00 96.00 143 VAL A N 1
ATOM 1163 C CA . VAL A 1 143 ? 17.152 -5.982 -24.737 1.00 96.00 143 VAL A CA 1
ATOM 1164 C C . VAL A 1 143 ? 16.976 -6.516 -26.161 1.00 96.00 143 VAL A C 1
ATOM 1166 O O . VAL A 1 143 ? 15.882 -6.957 -26.523 1.00 96.00 143 VAL A O 1
ATOM 1169 N N . ALA A 1 144 ? 18.044 -6.550 -26.960 1.00 95.38 144 ALA A N 1
ATOM 1170 C CA . ALA A 1 144 ? 18.010 -7.056 -28.328 1.00 95.38 144 ALA A CA 1
ATOM 1171 C C . ALA A 1 144 ? 17.605 -8.539 -28.378 1.00 95.38 144 ALA A C 1
ATOM 1173 O O . ALA A 1 144 ? 16.708 -8.913 -29.134 1.00 95.38 144 ALA A O 1
ATOM 1174 N N . GLU A 1 145 ? 18.183 -9.387 -27.524 1.00 96.56 145 GLU A N 1
ATOM 1175 C CA . GLU A 1 145 ? 17.806 -10.800 -27.396 1.00 96.56 145 GLU A CA 1
ATOM 1176 C C . GLU A 1 145 ? 16.348 -10.984 -26.955 1.00 96.56 145 GLU A C 1
ATOM 1178 O O . GLU A 1 145 ? 15.656 -11.911 -27.394 1.00 96.56 145 GLU A O 1
ATOM 1183 N N . LYS A 1 146 ? 15.852 -10.122 -26.060 1.00 94.44 146 LYS A N 1
ATOM 1184 C CA . LYS A 1 146 ? 14.442 -10.115 -25.652 1.00 94.44 146 LYS A CA 1
ATOM 1185 C C . LYS A 1 146 ? 13.532 -9.795 -26.842 1.00 94.44 146 LYS A C 1
ATOM 1187 O O . LYS A 1 146 ? 12.580 -10.540 -27.078 1.00 94.44 146 LYS A O 1
ATOM 1192 N N . GLN A 1 147 ? 13.842 -8.754 -27.613 1.00 93.38 147 GLN A N 1
ATOM 1193 C CA . GLN A 1 147 ? 13.061 -8.363 -28.791 1.00 93.38 147 GLN A CA 1
ATOM 1194 C C . GLN A 1 147 ? 13.118 -9.428 -29.897 1.00 93.38 147 GLN A C 1
ATOM 1196 O O . GLN A 1 147 ? 12.083 -9.788 -30.459 1.00 93.38 147 GLN A O 1
ATOM 1201 N N . LEU A 1 148 ? 14.289 -10.022 -30.150 1.00 96.06 148 LEU A N 1
ATOM 1202 C CA . LEU A 1 148 ? 14.447 -11.127 -31.101 1.00 96.06 148 LEU A CA 1
ATOM 1203 C C . LEU A 1 148 ? 13.561 -12.323 -30.740 1.00 96.06 148 LEU A C 1
ATOM 1205 O O . LEU A 1 148 ? 12.908 -12.882 -31.619 1.00 96.06 148 LEU A O 1
ATOM 1209 N N . ARG A 1 149 ? 13.461 -12.681 -29.453 1.00 96.50 149 ARG A N 1
ATOM 1210 C CA . ARG A 1 149 ? 12.543 -13.739 -28.995 1.00 96.50 149 ARG A CA 1
ATOM 1211 C C . ARG A 1 149 ? 11.079 -13.405 -29.271 1.00 96.50 149 ARG A C 1
ATOM 1213 O O . ARG A 1 149 ? 10.329 -14.285 -29.686 1.00 96.50 149 ARG A O 1
ATOM 1220 N N . VAL A 1 150 ? 10.667 -12.153 -29.063 1.00 95.00 150 VAL A N 1
ATOM 1221 C CA . VAL A 1 150 ? 9.296 -11.699 -29.359 1.00 95.00 150 VAL A CA 1
ATOM 1222 C C . VAL A 1 150 ? 9.006 -11.783 -30.859 1.00 95.00 150 VAL A C 1
ATOM 1224 O O . VAL A 1 150 ? 7.954 -12.289 -31.255 1.00 95.00 150 VAL A O 1
ATOM 1227 N N . VAL A 1 151 ? 9.942 -11.330 -31.695 1.00 96.12 151 VAL A N 1
ATOM 1228 C CA . VAL A 1 151 ? 9.825 -11.408 -33.157 1.00 96.12 151 VAL A CA 1
ATOM 1229 C C . VAL A 1 151 ? 9.771 -12.864 -33.617 1.00 96.12 151 VAL A C 1
ATOM 1231 O O . VAL A 1 151 ? 8.873 -13.211 -34.381 1.00 96.12 151 VAL A O 1
ATOM 1234 N N . GLN A 1 152 ? 10.650 -13.730 -33.105 1.00 96.44 152 GLN A N 1
ATOM 1235 C CA . GLN A 1 152 ? 10.671 -15.153 -33.447 1.00 96.44 152 GLN A CA 1
ATOM 1236 C C . GLN A 1 152 ? 9.351 -15.840 -33.085 1.00 96.44 152 GLN A C 1
ATOM 1238 O O . GLN A 1 152 ? 8.741 -16.478 -33.937 1.00 96.44 152 GLN A O 1
ATOM 1243 N N . ALA A 1 153 ? 8.839 -15.623 -31.869 1.00 95.62 153 ALA A N 1
ATOM 1244 C CA . ALA A 1 153 ? 7.550 -16.175 -31.457 1.00 95.62 153 ALA A CA 1
ATOM 1245 C C . ALA A 1 153 ? 6.402 -15.710 -32.371 1.00 95.62 153 ALA A C 1
ATOM 1247 O O . ALA A 1 153 ? 5.466 -16.461 -32.647 1.00 95.62 153 ALA A O 1
ATOM 1248 N N . ARG A 1 154 ? 6.461 -14.468 -32.868 1.00 95.69 154 ARG A N 1
ATOM 1249 C CA . ARG A 1 154 ? 5.476 -13.950 -33.821 1.00 95.69 154 ARG A CA 1
ATOM 1250 C C . ARG A 1 154 ? 5.617 -14.572 -35.209 1.00 95.69 154 ARG A C 1
ATOM 1252 O O . ARG A 1 154 ? 4.589 -14.832 -35.829 1.00 95.69 154 ARG A O 1
ATOM 1259 N N . ILE A 1 155 ? 6.838 -14.820 -35.677 1.00 96.06 155 ILE A N 1
ATOM 1260 C CA . ILE A 1 155 ? 7.095 -15.548 -36.926 1.00 96.06 155 ILE A CA 1
ATOM 1261 C C . ILE A 1 155 ? 6.494 -16.955 -36.831 1.00 96.06 155 ILE A C 1
ATOM 1263 O O . ILE A 1 155 ? 5.697 -17.315 -37.692 1.00 96.06 155 ILE A O 1
ATOM 1267 N N . ASP A 1 156 ? 6.767 -17.688 -35.749 1.00 94.88 156 ASP A N 1
ATOM 1268 C CA . ASP A 1 156 ? 6.270 -19.057 -35.533 1.00 94.88 156 ASP A CA 1
ATOM 1269 C C . ASP A 1 156 ? 4.729 -19.122 -35.464 1.00 94.88 156 ASP A C 1
ATOM 1271 O O . ASP A 1 156 ? 4.083 -20.035 -35.989 1.00 94.88 156 ASP A O 1
ATOM 1275 N N . MET A 1 157 ? 4.097 -18.119 -34.843 1.00 92.94 157 MET A N 1
ATOM 1276 C CA . MET A 1 157 ? 2.633 -17.997 -34.819 1.00 92.94 157 MET A CA 1
ATOM 1277 C C . MET A 1 157 ? 2.023 -17.715 -36.198 1.00 92.94 157 MET A C 1
ATOM 1279 O O . MET A 1 157 ? 0.857 -18.040 -36.425 1.00 92.94 157 MET A O 1
ATOM 1283 N N . LEU A 1 158 ? 2.753 -17.057 -37.099 1.00 93.62 158 LEU A N 1
ATOM 1284 C CA . LEU A 1 158 ? 2.271 -16.742 -38.444 1.00 93.62 158 LEU A CA 1
ATOM 1285 C C . LEU A 1 158 ? 2.539 -17.886 -39.426 1.00 93.62 158 LEU A C 1
ATOM 1287 O O . LEU A 1 158 ? 1.659 -18.182 -40.232 1.00 93.62 158 LEU A O 1
ATOM 1291 N N . SER A 1 159 ? 3.688 -18.559 -39.329 1.00 89.75 159 SER A N 1
ATOM 1292 C CA . SER A 1 159 ? 4.001 -19.737 -40.146 1.00 89.75 159 SER A CA 1
ATOM 1293 C C . SER A 1 159 ? 3.040 -20.888 -39.852 1.00 89.75 159 SER A C 1
ATOM 1295 O O . SER A 1 159 ? 2.403 -21.394 -40.767 1.00 89.75 159 SER A O 1
ATOM 1297 N N . SER A 1 160 ? 2.785 -21.192 -38.576 1.00 84.81 160 SER A N 1
ATOM 1298 C CA . SER A 1 160 ? 1.796 -22.212 -38.193 1.00 84.81 160 SER A CA 1
ATOM 1299 C C . SER A 1 160 ? 0.366 -21.883 -38.645 1.00 84.81 160 SER A C 1
ATOM 1301 O O . SER A 1 160 ? -0.426 -22.786 -38.910 1.00 84.81 160 SER A O 1
ATOM 1303 N N . LYS A 1 161 ? -0.008 -20.603 -38.769 1.00 78.06 161 LYS A N 1
ATOM 1304 C CA . LYS A 1 161 ? -1.297 -20.201 -39.362 1.00 78.06 161 LYS A CA 1
ATOM 1305 C C . LYS A 1 161 ? -1.329 -20.383 -40.878 1.00 78.06 161 LYS A C 1
ATOM 1307 O O . LYS A 1 161 ? -2.389 -20.721 -41.396 1.00 78.06 161 LYS A O 1
ATOM 1312 N N . ALA A 1 162 ? -0.210 -20.168 -41.567 1.00 70.38 162 ALA A N 1
ATOM 1313 C CA . ALA A 1 162 ? -0.090 -20.431 -42.999 1.00 70.38 162 ALA A CA 1
ATOM 1314 C C . ALA A 1 162 ? -0.198 -21.938 -43.294 1.00 70.38 162 ALA A C 1
ATOM 1316 O O . ALA A 1 162 ? -1.004 -22.325 -44.136 1.00 70.38 162 ALA A O 1
ATOM 1317 N N . ASP A 1 163 ? 0.473 -22.781 -42.503 1.00 67.38 163 ASP A N 1
ATOM 1318 C CA . ASP A 1 163 ? 0.401 -24.247 -42.623 1.00 67.38 163 ASP A CA 1
ATOM 1319 C C . ASP A 1 163 ? -1.024 -24.788 -42.375 1.00 67.38 163 ASP A C 1
ATOM 1321 O O . ASP A 1 163 ? -1.467 -25.751 -42.999 1.00 67.38 163 ASP A O 1
ATOM 1325 N N . ASN A 1 164 ? -1.788 -24.140 -41.487 1.00 58.75 164 ASN A N 1
ATOM 1326 C CA . ASN A 1 164 ? -3.193 -24.478 -41.236 1.00 58.75 164 ASN A CA 1
ATOM 1327 C C . ASN A 1 164 ? -4.164 -23.908 -42.292 1.00 58.75 164 ASN A C 1
ATOM 1329 O O . ASN A 1 164 ? -5.256 -24.450 -42.462 1.00 58.75 164 ASN A O 1
ATOM 1333 N N . ALA A 1 165 ? -3.794 -22.841 -43.008 1.00 54.78 165 ALA A N 1
ATOM 1334 C CA . ALA A 1 165 ? -4.605 -22.254 -44.079 1.00 54.78 165 ALA A CA 1
ATOM 1335 C C . ALA A 1 165 ? -4.499 -23.044 -45.397 1.00 54.78 165 ALA A C 1
ATOM 1337 O O . ALA A 1 165 ? -5.469 -23.103 -46.151 1.00 54.78 165 ALA A O 1
ATOM 1338 N N . GLU A 1 166 ? -3.371 -23.713 -45.652 1.00 48.06 166 GLU A N 1
ATOM 1339 C CA . GLU A 1 166 ? -3.209 -24.609 -46.809 1.00 48.06 166 GLU A CA 1
ATOM 1340 C C . GLU A 1 166 ? -3.976 -25.939 -46.657 1.00 48.06 166 GLU A C 1
ATOM 1342 O O . GLU A 1 166 ? -4.249 -26.609 -47.652 1.00 48.06 166 GLU A O 1
ATOM 1347 N N . ASN A 1 167 ? -4.430 -26.278 -45.442 1.00 48.03 167 ASN A N 1
ATOM 1348 C CA . ASN A 1 167 ? -5.219 -27.482 -45.146 1.00 48.03 167 ASN A CA 1
ATOM 1349 C C . ASN A 1 167 ? -6.733 -27.229 -44.956 1.00 48.03 167 ASN A C 1
ATOM 1351 O O . ASN A 1 167 ? -7.464 -28.102 -44.482 1.00 48.03 167 ASN A O 1
ATOM 1355 N N . SER A 1 168 ? -7.247 -26.052 -45.329 1.00 44.28 168 SER A N 1
ATOM 1356 C CA . SER A 1 168 ? -8.693 -25.798 -45.390 1.00 44.28 168 SER A CA 1
ATOM 1357 C C . SER A 1 168 ? -9.057 -24.835 -46.511 1.00 44.28 168 SER A C 1
ATOM 1359 O O . SER A 1 168 ? -8.940 -23.616 -46.411 1.00 44.28 168 SER A O 1
ATOM 1361 N N . THR A 1 169 ? -9.588 -25.402 -47.590 1.00 38.91 169 THR A N 1
ATOM 1362 C CA . THR A 1 169 ? -10.348 -24.660 -48.591 1.00 38.91 169 THR A CA 1
ATOM 1363 C C . THR A 1 169 ? -11.613 -24.080 -47.939 1.00 38.91 169 THR A C 1
ATOM 1365 O O . THR A 1 169 ? -12.546 -24.831 -47.674 1.00 38.91 169 THR A O 1
ATOM 1368 N N . ALA A 1 170 ? -11.635 -22.766 -47.666 1.00 38.06 170 ALA A N 1
ATOM 1369 C CA . ALA A 1 170 ? -12.718 -21.808 -47.981 1.00 38.06 170 ALA A CA 1
ATOM 1370 C C . ALA A 1 170 ? -12.808 -20.598 -47.011 1.00 38.06 170 ALA A C 1
ATOM 1372 O O . ALA A 1 170 ? -13.294 -20.714 -45.894 1.00 38.06 170 ALA A O 1
ATOM 1373 N N . GLN A 1 171 ? -12.455 -19.428 -47.565 1.00 35.75 171 GLN A N 1
ATOM 1374 C CA . GLN A 1 171 ? -12.989 -18.061 -47.375 1.00 35.75 171 GLN A CA 1
ATOM 1375 C C . GLN A 1 171 ? -12.910 -17.299 -46.023 1.00 35.75 171 GLN A C 1
ATOM 1377 O O . GLN A 1 171 ? -12.906 -17.883 -44.946 1.00 35.75 171 GLN A O 1
ATOM 1382 N N . PRO A 1 172 ? -12.811 -15.946 -46.084 1.00 40.72 172 PRO A N 1
ATOM 1383 C CA . PRO A 1 172 ? -12.224 -15.132 -45.025 1.00 40.72 172 PRO A CA 1
ATOM 1384 C C . PRO A 1 172 ? -13.270 -14.590 -44.044 1.00 40.72 172 PRO A C 1
ATOM 1386 O O . PRO A 1 172 ? -14.257 -13.973 -44.446 1.00 40.72 172 PRO A O 1
ATOM 1389 N N . PHE A 1 173 ? -13.000 -14.727 -42.744 1.00 33.88 173 PHE A N 1
ATOM 1390 C CA . PHE A 1 173 ? -13.674 -13.963 -41.697 1.00 33.88 173 PHE A CA 1
ATOM 1391 C C . PHE A 1 173 ? -12.648 -13.083 -40.981 1.00 33.88 173 PHE A C 1
ATOM 1393 O O . PHE A 1 173 ? -11.678 -13.568 -40.399 1.00 33.88 173 PHE A O 1
ATOM 1400 N N . VAL A 1 174 ? -12.844 -11.769 -41.080 1.00 44.50 174 VAL A N 1
ATOM 1401 C CA . VAL A 1 174 ? -12.027 -10.756 -40.412 1.00 44.50 174 VAL A CA 1
ATOM 1402 C C . VAL A 1 174 ? -12.359 -10.784 -38.923 1.00 44.50 174 VAL A C 1
ATOM 1404 O O . VAL A 1 174 ? -13.478 -10.451 -38.540 1.00 44.50 174 VAL A O 1
ATOM 1407 N N . GLN A 1 175 ? -11.390 -11.133 -38.080 1.00 39.41 175 GLN A N 1
ATOM 1408 C CA . GLN A 1 175 ? -11.436 -10.796 -36.659 1.00 39.41 175 GL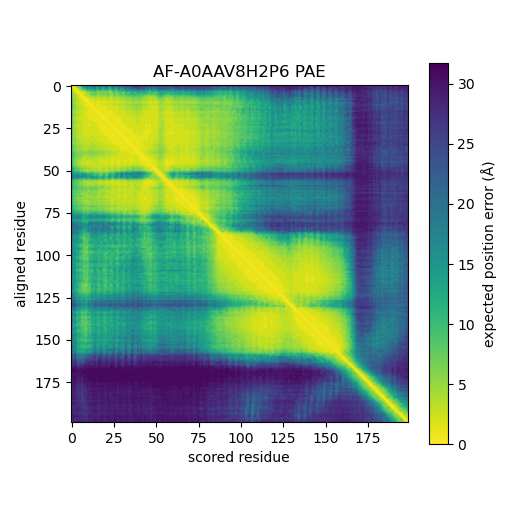N A CA 1
ATOM 1409 C C . GLN A 1 175 ? -10.070 -10.301 -36.185 1.00 39.41 175 GLN A C 1
ATOM 1411 O O . GLN A 1 175 ? -9.041 -10.945 -36.396 1.00 39.41 175 GLN A O 1
ATOM 1416 N N . GLU A 1 176 ? -10.089 -9.113 -35.579 1.00 38.22 176 GLU A N 1
ATOM 1417 C CA . GLU A 1 176 ? -8.946 -8.449 -34.957 1.00 38.22 176 GLU A CA 1
ATOM 1418 C C . GLU A 1 176 ? -8.299 -9.336 -33.884 1.00 38.22 176 GLU A C 1
ATOM 1420 O O . GLU A 1 176 ? -8.974 -9.997 -33.092 1.00 38.22 176 GLU A O 1
ATOM 1425 N N . ALA A 1 177 ? -6.965 -9.353 -33.871 1.00 38.16 177 ALA A N 1
ATOM 1426 C CA . ALA A 1 177 ? -6.177 -10.165 -32.954 1.00 38.16 177 ALA A CA 1
ATOM 1427 C C . ALA A 1 177 ? -6.194 -9.583 -31.525 1.00 38.16 177 ALA A C 1
ATOM 1429 O O . ALA A 1 177 ? -6.016 -8.373 -31.361 1.00 38.16 177 ALA A O 1
ATOM 1430 N N . PRO A 1 178 ? -6.335 -10.415 -30.477 1.00 37.19 178 PRO A N 1
ATOM 1431 C CA . PRO A 1 178 ? -6.283 -9.941 -29.103 1.00 37.19 178 PRO A CA 1
ATOM 1432 C C . PRO A 1 178 ? -4.839 -9.636 -28.680 1.00 37.19 178 PRO A C 1
ATOM 1434 O O . PRO A 1 178 ? -3.895 -10.338 -29.049 1.00 37.19 178 PRO A O 1
ATOM 1437 N N . ALA A 1 179 ? -4.680 -8.586 -27.872 1.00 37.75 179 ALA A N 1
ATOM 1438 C CA . ALA A 1 179 ? -3.413 -8.193 -27.269 1.00 37.75 179 ALA A CA 1
ATOM 1439 C C . ALA A 1 179 ? -2.884 -9.300 -26.339 1.00 37.75 179 ALA A C 1
ATOM 1441 O O . ALA A 1 179 ? -3.545 -9.678 -25.369 1.00 37.75 179 ALA A O 1
ATOM 1442 N N . ILE A 1 180 ? -1.682 -9.811 -26.621 1.00 41.31 180 ILE A N 1
ATOM 1443 C CA . ILE A 1 180 ? -1.018 -10.808 -25.776 1.00 41.31 180 ILE A CA 1
ATOM 1444 C C . ILE A 1 180 ? -0.207 -10.068 -24.710 1.00 41.31 180 ILE A C 1
ATOM 1446 O O . ILE A 1 180 ? 0.807 -9.438 -25.004 1.00 41.31 180 ILE A O 1
ATOM 1450 N N . ALA A 1 181 ? -0.662 -10.150 -23.459 1.00 39.78 181 ALA A N 1
ATOM 1451 C CA . ALA A 1 181 ? 0.095 -9.699 -22.300 1.00 39.78 181 ALA A CA 1
ATOM 1452 C C . ALA A 1 181 ? 1.279 -10.648 -22.057 1.00 39.78 181 ALA A C 1
ATOM 1454 O O . ALA A 1 181 ? 1.091 -11.822 -21.732 1.00 39.78 181 ALA A O 1
ATOM 1455 N N . VAL A 1 182 ? 2.505 -10.140 -22.193 1.00 40.75 182 VAL A N 1
ATOM 1456 C CA . VAL A 1 182 ? 3.717 -10.894 -21.859 1.00 40.75 182 VAL A CA 1
ATOM 1457 C C . VAL A 1 182 ? 3.905 -10.865 -20.345 1.00 40.75 182 VAL A C 1
ATOM 1459 O O . VAL A 1 182 ? 4.274 -9.855 -19.750 1.00 40.75 182 VAL A O 1
ATOM 1462 N N . HIS A 1 183 ? 3.620 -11.996 -19.706 1.00 37.53 183 HIS A N 1
ATOM 1463 C CA . HIS A 1 183 ? 3.926 -12.228 -18.302 1.00 37.53 183 HIS A CA 1
ATOM 1464 C C . HIS A 1 183 ? 5.426 -12.535 -18.175 1.00 37.53 183 HIS A C 1
ATOM 1466 O O . HIS A 1 183 ? 5.883 -13.607 -18.571 1.00 37.53 183 HIS A O 1
ATOM 1472 N N . CYS A 1 184 ? 6.203 -11.582 -17.657 1.00 32.19 184 CYS A N 1
ATOM 1473 C CA . CYS A 1 184 ? 7.629 -11.767 -17.395 1.00 32.19 184 CYS A CA 1
ATOM 1474 C C . CYS A 1 184 ? 7.807 -12.739 -16.214 1.00 32.19 184 CYS A C 1
ATOM 1476 O O . CYS A 1 184 ? 7.438 -12.426 -15.079 1.00 32.19 184 CYS A O 1
ATOM 1478 N N . LYS A 1 185 ? 8.321 -13.947 -16.480 1.00 36.00 185 LYS A N 1
ATOM 1479 C CA . LYS A 1 185 ? 8.686 -14.907 -15.432 1.00 36.00 185 LYS A CA 1
ATOM 1480 C C . LYS A 1 185 ? 9.916 -14.398 -14.678 1.00 36.00 185 LYS A C 1
ATOM 1482 O O . LYS A 1 185 ? 10.924 -14.037 -15.275 1.00 36.00 185 LYS A O 1
ATOM 1487 N N . LYS A 1 186 ? 9.800 -14.402 -13.349 1.00 40.06 186 LYS A N 1
ATOM 1488 C CA . LYS A 1 186 ? 10.861 -14.145 -12.373 1.00 40.06 186 LYS A CA 1
ATOM 1489 C C . LYS A 1 186 ? 11.897 -15.272 -12.416 1.00 40.06 186 LYS A C 1
ATOM 1491 O O . LYS A 1 186 ? 11.792 -16.204 -11.634 1.00 40.06 186 LYS A O 1
ATOM 1496 N N . GLU A 1 187 ? 12.873 -15.213 -13.310 1.00 40.72 187 GLU A N 1
ATOM 1497 C CA . GLU A 1 187 ? 14.009 -16.145 -13.275 1.00 40.72 187 GLU A CA 1
ATOM 1498 C C . GLU A 1 187 ? 15.251 -15.488 -13.894 1.00 40.72 187 GLU A C 1
ATOM 1500 O O . GLU A 1 187 ? 15.557 -15.688 -15.064 1.00 40.72 187 GLU A O 1
ATOM 1505 N N . ASN A 1 188 ? 15.884 -14.599 -13.114 1.00 40.34 188 ASN A N 1
ATOM 1506 C CA . ASN A 1 188 ? 17.339 -14.334 -13.055 1.00 40.34 188 ASN A CA 1
ATOM 1507 C C . ASN A 1 188 ? 17.648 -13.015 -12.321 1.00 40.34 188 ASN A C 1
ATOM 1509 O O . ASN A 1 188 ? 18.283 -12.114 -12.859 1.00 40.34 188 ASN A O 1
ATOM 1513 N N . VAL A 1 189 ? 17.208 -12.884 -11.066 1.00 42.84 189 VAL A N 1
ATOM 1514 C CA . VAL A 1 189 ? 17.531 -11.697 -10.247 1.00 42.84 189 VAL A CA 1
ATOM 1515 C C . VAL A 1 189 ? 18.941 -11.787 -9.629 1.00 42.84 189 VAL A C 1
ATOM 1517 O O . VAL A 1 189 ? 19.498 -10.778 -9.226 1.00 42.84 189 VAL A O 1
ATOM 1520 N N . GLU A 1 190 ? 19.592 -12.955 -9.620 1.00 39.44 190 GLU A N 1
ATOM 1521 C CA . GLU A 1 190 ? 20.857 -13.141 -8.880 1.00 39.44 190 GLU A CA 1
ATOM 1522 C C . GLU A 1 190 ? 22.152 -12.873 -9.667 1.00 39.44 190 GLU A C 1
ATOM 1524 O O . GLU A 1 190 ? 23.229 -12.940 -9.083 1.00 39.44 190 GLU A O 1
ATOM 1529 N N . LYS A 1 191 ? 22.104 -12.526 -10.961 1.00 42.91 191 LYS A N 1
ATOM 1530 C CA . LYS A 1 191 ? 23.339 -12.278 -11.739 1.00 42.91 191 LYS A CA 1
ATOM 1531 C C . LYS A 1 191 ? 23.766 -10.813 -11.859 1.00 42.91 191 LYS A C 1
ATOM 1533 O O . LYS A 1 191 ? 24.899 -10.567 -12.247 1.00 42.91 191 LYS A O 1
ATOM 1538 N N . ILE A 1 192 ? 22.921 -9.853 -11.476 1.00 42.66 192 ILE A N 1
ATOM 1539 C CA . ILE A 1 192 ? 23.209 -8.415 -11.666 1.00 42.66 192 ILE A CA 1
ATOM 1540 C C . ILE A 1 192 ? 23.752 -7.750 -10.382 1.00 42.66 192 ILE A C 1
ATOM 1542 O O . ILE A 1 192 ? 24.338 -6.673 -10.427 1.00 42.66 192 ILE A O 1
ATOM 1546 N N . GLN A 1 193 ? 23.665 -8.409 -9.220 1.00 39.19 193 GLN A N 1
ATOM 1547 C CA . GLN A 1 193 ? 24.109 -7.832 -7.941 1.00 39.19 193 GLN A CA 1
ATOM 1548 C C . GLN A 1 193 ? 25.637 -7.877 -7.694 1.00 39.19 193 GLN A C 1
ATOM 1550 O O . GLN A 1 193 ? 26.095 -7.417 -6.651 1.00 39.19 193 GLN A O 1
ATOM 1555 N N . GLY A 1 194 ? 26.436 -8.429 -8.614 1.00 37.00 194 GLY A N 1
ATOM 1556 C CA . GLY A 1 194 ? 27.849 -8.754 -8.374 1.00 37.00 194 GLY A CA 1
ATOM 1557 C C . GLY A 1 194 ? 28.879 -7.632 -8.560 1.00 37.00 194 GLY A C 1
ATOM 1558 O O . GLY A 1 194 ? 30.048 -7.875 -8.291 1.00 37.00 194 GLY A O 1
ATOM 1559 N N . ALA A 1 195 ? 28.503 -6.430 -9.012 1.00 41.28 195 ALA A N 1
ATOM 1560 C CA . ALA A 1 195 ? 29.486 -5.443 -9.490 1.00 41.28 195 ALA A CA 1
ATOM 1561 C C . ALA A 1 195 ? 29.426 -4.056 -8.821 1.00 41.28 195 ALA A C 1
ATOM 1563 O O . ALA A 1 195 ? 29.861 -3.073 -9.416 1.00 41.28 195 ALA A O 1
ATOM 1564 N N . ARG A 1 196 ? 28.888 -3.923 -7.597 1.00 37.25 196 ARG A N 1
ATOM 1565 C CA . ARG A 1 196 ? 28.845 -2.605 -6.923 1.00 37.25 196 ARG A CA 1
ATOM 1566 C C . ARG A 1 196 ? 29.153 -2.603 -5.427 1.00 37.25 196 ARG A C 1
ATOM 1568 O O . ARG A 1 196 ? 28.640 -1.766 -4.690 1.00 37.25 196 ARG A O 1
ATOM 1575 N N . VAL A 1 197 ? 30.021 -3.503 -4.977 1.00 44.84 197 VAL A N 1
ATOM 1576 C CA . VAL A 1 197 ? 30.691 -3.354 -3.680 1.00 44.84 197 VAL A CA 1
ATOM 1577 C C . VAL A 1 197 ? 32.186 -3.457 -3.926 1.00 44.84 197 VAL A C 1
ATOM 1579 O O . VAL A 1 197 ? 32.727 -4.548 -3.866 1.00 44.84 197 VAL A O 1
ATOM 1582 N N . GLU A 1 198 ? 32.796 -2.333 -4.304 1.00 36.62 198 GLU A N 1
ATOM 1583 C CA . GLU A 1 198 ? 34.183 -1.936 -4.004 1.00 36.62 198 GLU A CA 1
ATOM 1584 C C . GLU A 1 198 ? 34.505 -0.637 -4.762 1.00 36.62 198 GLU A C 1
ATOM 1586 O O . GLU A 1 198 ? 34.903 -0.653 -5.927 1.00 36.62 198 GLU A O 1
ATOM 1591 N N . ASN A 1 199 ? 34.211 0.493 -4.106 1.00 35.25 199 ASN A N 1
ATOM 1592 C CA . ASN A 1 199 ? 35.007 1.731 -4.018 1.00 35.25 199 ASN A CA 1
ATOM 1593 C C . ASN A 1 199 ? 34.181 2.845 -3.366 1.00 35.25 199 ASN A C 1
ATOM 1595 O O . ASN A 1 199 ? 33.062 3.122 -3.856 1.00 35.25 199 ASN A O 1
#

Nearest PDB structures (foldseek):
  6wc2-assembly2_C  TM=7.010E-01  e=7.699E-04  Homo sapiens
  1hbx-assembly1_A  TM=6.770E-01  e=4.119E-03  Homo sapiens
  8k4l-assembly1_B  TM=7.365E-01  e=5.158E-01  Homo sapiens

Foldseek 3Di:
DDDDDDDPDDDPDPVVNVVVCVVVVVVVLVVQVVCCVVVVDQGKDKAQDCPDDPPRIDIPPDPVSVVVVVVVLVPDDPCVNVVDDDDVVVVVVVVVVVVVVVVVVVVVVVLLVVLVVVLVCVVVVVDDPVPADPVSVVSVVVSVVVVVVVVVVVVVVVVVVVVVVVVDDDDDDDDDDDDDDDDDDPPDPPPPPPPPPDD

Radius of gyration: 29.67 Å; Cα contacts (8 Å, |Δi|>4): 71; chains: 1; bounding box: 61×46×80 Å

InterPro domains:
  IPR002100 Transcription factor, MADS-box [PF00319] (10-52)
  IPR002100 Transcription factor, MADS-box [PR00404] (3-23)
  IPR002100 Transcription factor, MADS-box [PR00404] (23-38)
  IPR002100 Transcription factor, MADS-box [PR00404] (38-59)
  IPR002100 Transcription factor, MADS-box [PS50066] (1-57)
  IPR002100 Transcription factor, MADS-box [SM00432] (1-62)
  IPR033897 SRF-like, MADS-box [cd00266] (2-87)
  IPR036879 Transcription factor, MADS-box superfamily [G3DSA:3.40.1810.10] (14-102)
  IPR036879 Transcription factor, MADS-box superfamily [SSF55455] (2-94)
  IPR050142 MADS-box/MEF2 Transcription Factor [PTHR48019] (4-154)

Solvent-accessible surface area (backbone atoms only — not comparable to full-atom values): 12450 Å² total; per-residue (Å²): 137,82,83,77,90,73,81,96,67,86,61,80,56,60,72,60,36,52,56,49,47,55,53,50,51,55,50,49,53,52,51,47,53,50,47,22,65,77,67,74,40,97,62,67,50,79,42,83,30,97,85,46,90,86,73,45,49,49,57,37,78,41,68,66,60,34,51,54,51,50,52,54,55,72,70,46,60,63,77,74,55,59,74,78,57,81,53,68,65,60,54,49,52,52,51,51,51,53,52,51,54,51,48,55,50,49,52,52,53,51,52,52,51,54,32,50,52,50,48,51,34,47,75,70,61,78,41,65,83,91,72,65,46,72,71,54,50,53,46,30,49,53,53,50,55,53,50,51,50,55,51,48,55,51,49,55,59,48,51,58,48,51,63,54,51,78,74,50,97,74,86,90,79,94,73,85,82,80,86,80,81,82,80,82,77,93,80,75,80,81,76,76,75,82,82,78,88,86,132

Organism: NCBI:txid906938